Protein AF-A0A6V7QGX1-F1 (afdb_monomer)

Nearest PDB structures (foldseek):
  4ol8-assembly2_F  TM=6.246E-01  e=5.420E-01  Saccharomyces cerevisiae
  8wut-assembly1_E  TM=6.532E-01  e=6.151E-01  Moloney murine leukemia virus

InterPro domains:
  IPR021109 Aspartic peptidase domain superfamily [G3DSA:2.40.70.10] (1-45)
  IPR032567 RTL1-related [PTHR15503] (8-155)
  IPR043502 DNA/RNA polymerase superfamily [SSF56672] (93-158)

pLDDT: mean 70.96, std 17.23, range [31.16, 94.31]

Mean predicted aligned error: 18.94 Å

Solvent-accessible surface area (backbone atoms only — not comparable to full-atom values): 12172 Å² total; per-residue (Å²): 138,61,82,52,81,64,53,99,87,48,76,58,77,65,52,68,69,61,38,57,73,36,46,53,46,77,41,76,91,78,39,32,41,35,35,53,39,93,94,56,81,74,48,74,50,66,70,72,91,62,86,70,74,68,75,86,63,54,72,69,55,48,52,50,43,45,74,72,71,47,89,81,78,93,78,87,83,78,81,75,83,61,72,77,65,56,72,75,65,39,65,71,44,61,74,37,51,86,82,64,50,98,62,80,77,51,64,72,80,78,60,97,64,83,88,78,83,87,71,63,90,90,69,72,77,65,76,54,81,58,79,92,67,55,75,69,56,48,51,51,53,50,53,54,52,49,53,37,42,78,42,50,44,33,45,84,47,74,66,94,86,46,70,28,58,41,72,63,66,64,100,79,71,87,84,88,82,69,55,56,58,52,132

Secondary structure (DSSP, 8-state):
--EEEEETTEEEE--HHHHHHTTEEEETTTTEEEE--TTS--EEEE---S--------HHHHHHHHHTT----------S------GGGSHHHHH-TTTS-SS-----S--SS----PPPTTPPPP--PPPP--HHHHHHHHHHHHHHHHTTSEEEEEETTEEEEEE---TT-----------

Organism: NCBI:txid296719

Radius of gyration: 28.93 Å; Cα contacts (8 Å, |Δi|>4): 144; chains: 1; bounding box: 55×40×81 Å

Structure (mmCIF, N/CA/C/O backbone):
data_AF-A0A6V7QGX1-F1
#
_entry.id   AF-A0A6V7QGX1-F1
#
loop_
_atom_site.group_PDB
_atom_site.id
_atom_site.type_symbol
_atom_site.label_atom_id
_atom_site.label_alt_id
_atom_site.label_comp_id
_atom_site.label_asym_id
_atom_site.label_entity_id
_atom_site.label_seq_id
_atom_site.pdbx_PDB_ins_code
_atom_site.Cartn_x
_atom_site.Cartn_y
_atom_site.Cartn_z
_atom_site.occupancy
_atom_site.B_iso_or_equiv
_atom_site.auth_seq_id
_atom_site.auth_comp_id
_atom_site.auth_asym_id
_atom_site.auth_atom_id
_atom_site.pdbx_PDB_model_num
ATOM 1 N N . MET A 1 1 ? -12.278 2.807 -1.832 1.00 31.16 1 MET A N 1
ATOM 2 C CA . MET A 1 1 ? -11.235 3.003 -0.803 1.00 31.16 1 MET A CA 1
ATOM 3 C C . MET A 1 1 ? -11.689 4.094 0.157 1.00 31.16 1 MET A C 1
ATOM 5 O O . MET A 1 1 ? -11.544 5.273 -0.144 1.00 31.16 1 MET A O 1
ATOM 9 N N . LEU A 1 2 ? -12.338 3.718 1.259 1.00 34.59 2 LEU A N 1
ATOM 10 C CA . LEU A 1 2 ? -12.768 4.663 2.292 1.00 34.59 2 LEU A CA 1
ATOM 11 C C . LEU A 1 2 ? -11.760 4.596 3.443 1.00 34.59 2 LEU A C 1
ATOM 13 O O . LEU A 1 2 ? -11.644 3.580 4.116 1.00 34.59 2 LEU A O 1
ATOM 17 N N . MET A 1 3 ? -10.999 5.674 3.627 1.00 32.72 3 MET A N 1
ATOM 18 C CA . MET A 1 3 ? -10.047 5.826 4.728 1.00 32.72 3 MET A CA 1
ATOM 19 C C . MET A 1 3 ? -10.811 6.217 6.000 1.00 32.72 3 MET A C 1
ATOM 21 O O . MET A 1 3 ? -11.319 7.342 6.086 1.00 32.72 3 MET A O 1
ATOM 25 N N . LEU A 1 4 ? -10.895 5.329 6.996 1.00 39.47 4 LEU A N 1
ATOM 26 C CA . LEU A 1 4 ? -11.384 5.702 8.325 1.00 39.47 4 LEU A CA 1
ATOM 27 C C . LEU A 1 4 ? -10.219 6.250 9.155 1.00 39.47 4 LEU A C 1
ATOM 29 O O . LEU A 1 4 ? -9.234 5.570 9.410 1.00 39.47 4 LEU A O 1
ATOM 33 N N . LYS A 1 5 ? -10.318 7.520 9.550 1.00 37.84 5 LYS A N 1
ATOM 34 C CA . LYS A 1 5 ? -9.218 8.259 10.177 1.00 37.84 5 LYS A CA 1
ATOM 35 C C . LYS A 1 5 ? -9.016 7.864 11.651 1.00 37.84 5 LYS A C 1
ATOM 37 O O . LYS A 1 5 ? -9.944 8.026 12.443 1.00 37.84 5 LYS A O 1
ATOM 42 N N . ARG A 1 6 ? -7.771 7.482 11.973 1.00 34.44 6 ARG A N 1
ATOM 43 C CA . ARG A 1 6 ? -7.067 7.412 13.274 1.00 34.44 6 ARG A CA 1
ATOM 44 C C . ARG A 1 6 ? -7.816 6.820 14.475 1.00 34.44 6 ARG A C 1
ATOM 46 O O . ARG A 1 6 ? -8.379 7.547 15.295 1.00 34.44 6 ARG A O 1
ATOM 53 N N . LEU A 1 7 ? -7.643 5.511 14.662 1.00 47.22 7 LEU A N 1
ATOM 54 C CA . LEU A 1 7 ? -7.296 4.983 15.986 1.00 47.22 7 LEU A CA 1
ATOM 55 C C . LEU A 1 7 ? -5.840 5.390 16.245 1.00 47.22 7 LEU A C 1
ATOM 57 O O . LEU A 1 7 ? -5.083 5.519 15.289 1.00 47.22 7 LEU A O 1
ATOM 61 N N . LYS A 1 8 ? -5.477 5.707 17.491 1.00 44.53 8 LYS A N 1
ATOM 62 C CA . LYS A 1 8 ? -4.305 6.544 17.810 1.00 44.53 8 LYS A CA 1
ATOM 63 C C . LYS A 1 8 ? -2.989 6.140 17.114 1.00 44.53 8 LYS A C 1
ATOM 65 O O . LYS A 1 8 ? -2.239 7.056 16.803 1.00 44.53 8 LYS A O 1
ATOM 70 N N . ASP A 1 9 ? -2.809 4.867 16.744 1.00 43.62 9 ASP A N 1
ATOM 71 C CA . ASP A 1 9 ? -1.580 4.350 16.117 1.00 43.62 9 ASP A CA 1
ATOM 72 C C . ASP A 1 9 ? -1.809 3.442 14.889 1.00 43.62 9 ASP A C 1
ATOM 74 O O . ASP A 1 9 ? -0.859 2.866 14.366 1.00 43.62 9 ASP A O 1
ATOM 78 N N . PHE A 1 10 ? -3.049 3.306 14.395 1.00 44.03 10 PHE A N 1
ATOM 79 C CA . PHE A 1 10 ? -3.354 2.467 13.226 1.00 44.03 10 PHE A CA 1
ATOM 80 C C . PHE A 1 10 ? -4.411 3.105 12.321 1.00 44.03 10 PHE A C 1
ATOM 82 O O . PHE A 1 10 ? -5.477 3.539 12.777 1.00 44.03 10 PHE A O 1
ATOM 89 N N . ASP A 1 11 ? -4.140 3.091 11.018 1.00 50.84 11 ASP A N 1
ATOM 90 C CA . ASP A 1 11 ? -5.137 3.338 9.983 1.00 50.84 11 ASP A CA 1
ATOM 91 C C . ASP A 1 11 ? -5.767 1.993 9.592 1.00 50.84 11 ASP A C 1
ATOM 93 O O . ASP A 1 11 ? -5.121 1.130 9.000 1.00 50.84 11 ASP A O 1
ATOM 97 N N . VAL A 1 12 ? -7.036 1.789 9.957 1.00 59.56 12 VAL A N 1
ATOM 98 C CA . VAL A 1 12 ? -7.782 0.581 9.582 1.00 59.56 12 VAL A CA 1
ATOM 99 C C . VAL A 1 12 ? -8.472 0.835 8.248 1.00 59.56 12 VAL A C 1
ATOM 101 O O . VAL A 1 12 ? -9.370 1.676 8.146 1.00 59.56 12 VAL A O 1
ATOM 104 N N . ILE A 1 13 ? -8.057 0.094 7.222 1.00 70.31 13 ILE A N 1
ATOM 105 C CA . ILE A 1 13 ? -8.704 0.091 5.911 1.00 70.31 13 ILE A CA 1
ATOM 106 C C . ILE A 1 13 ? -9.693 -1.070 5.895 1.00 70.31 13 ILE A C 1
ATOM 108 O O . ILE A 1 13 ? -9.303 -2.234 5.871 1.00 70.31 13 ILE A O 1
ATOM 112 N N . LEU A 1 14 ? -10.981 -0.739 5.935 1.00 78.38 14 LEU A N 1
ATOM 113 C CA . LEU A 1 14 ? -12.053 -1.714 5.780 1.00 78.38 14 LEU A CA 1
ATOM 114 C C . LEU A 1 14 ? -12.452 -1.772 4.311 1.00 78.38 14 LEU A C 1
ATOM 116 O O . LEU A 1 14 ? -12.742 -0.740 3.698 1.00 78.38 14 LEU A O 1
ATOM 120 N N . ASP A 1 15 ? -12.460 -2.980 3.760 1.00 78.06 15 ASP A N 1
ATOM 121 C CA . ASP A 1 15 ? -12.910 -3.194 2.394 1.00 78.06 15 ASP A CA 1
ATOM 122 C C . ASP A 1 15 ? -14.440 -3.102 2.283 1.00 78.06 15 ASP A C 1
ATOM 124 O O . ASP A 1 15 ? -15.178 -3.273 3.261 1.00 78.06 15 ASP A O 1
ATOM 128 N N . MET A 1 16 ? -14.923 -2.827 1.075 1.00 83.00 16 MET A N 1
ATOM 129 C CA . MET A 1 16 ? -16.346 -2.683 0.780 1.00 83.00 16 MET A CA 1
ATOM 130 C C . MET A 1 16 ? -17.121 -3.972 1.053 1.00 83.00 16 MET A C 1
ATOM 132 O O . MET A 1 16 ? -18.214 -3.903 1.613 1.00 83.00 16 MET A O 1
ATOM 136 N N . ASP A 1 17 ? -16.541 -5.129 0.735 1.00 85.38 17 ASP A N 1
ATOM 137 C CA . ASP A 1 17 ? -17.161 -6.433 0.991 1.00 85.38 17 ASP A CA 1
ATOM 138 C C . ASP A 1 17 ? -17.347 -6.676 2.492 1.00 85.38 17 ASP A C 1
ATOM 140 O O . ASP A 1 17 ? -18.387 -7.164 2.940 1.00 85.38 17 ASP A O 1
ATOM 144 N N . TRP A 1 18 ? -16.366 -6.253 3.295 1.00 86.25 18 TRP A N 1
ATOM 145 C CA . TRP A 1 18 ? -16.445 -6.332 4.749 1.00 86.25 18 TRP A CA 1
ATOM 146 C C . TRP A 1 18 ? -17.546 -5.412 5.292 1.00 86.25 18 TRP A C 1
ATOM 148 O O . TRP A 1 18 ? -18.394 -5.851 6.066 1.00 86.25 18 TRP A O 1
ATOM 158 N N . LEU A 1 19 ? -17.596 -4.155 4.843 1.00 86.69 19 LEU A N 1
ATOM 159 C CA . LEU A 1 19 ? -18.642 -3.203 5.241 1.00 86.69 19 LEU A CA 1
ATOM 160 C C . LEU A 1 19 ? -20.045 -3.669 4.828 1.00 86.69 19 LEU A C 1
ATOM 162 O O . LEU A 1 19 ? -20.998 -3.511 5.592 1.00 86.69 19 LEU A O 1
ATOM 166 N N . SER A 1 20 ? -20.169 -4.261 3.639 1.00 85.38 20 SER A N 1
ATOM 167 C CA . SER A 1 20 ? -21.428 -4.797 3.125 1.00 85.38 20 SER A CA 1
ATOM 168 C C . SER A 1 20 ? -21.924 -5.972 3.965 1.00 85.38 20 SER A C 1
ATOM 170 O O . SER A 1 20 ? -23.092 -5.986 4.354 1.00 85.38 20 SER A O 1
ATOM 172 N N . LYS A 1 21 ? -21.029 -6.900 4.331 1.00 87.12 21 LYS A N 1
ATOM 173 C CA . LYS A 1 21 ? -21.349 -8.052 5.186 1.00 87.12 21 LYS A CA 1
ATOM 174 C C . LYS A 1 21 ? -21.970 -7.643 6.526 1.00 87.12 21 LYS A C 1
ATOM 176 O O . LYS A 1 21 ? -22.900 -8.298 6.987 1.00 87.12 21 LYS A 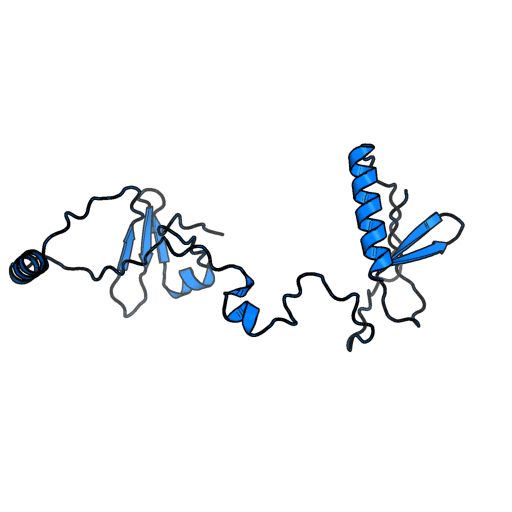O 1
ATOM 181 N N . TYR A 1 22 ? -21.478 -6.559 7.125 1.00 85.62 22 TYR A N 1
ATOM 182 C CA . TYR A 1 22 ? -21.948 -6.051 8.420 1.00 85.62 22 TYR A CA 1
ATOM 183 C C . TYR A 1 22 ? -22.974 -4.912 8.308 1.00 85.62 22 TYR A C 1
ATOM 185 O O . TYR A 1 22 ? -23.247 -4.229 9.300 1.00 85.62 22 TYR A O 1
ATOM 193 N N . TYR A 1 23 ? -23.557 -4.699 7.121 1.00 88.31 23 TYR A N 1
ATOM 194 C CA . TYR A 1 23 ? -24.594 -3.688 6.875 1.00 88.31 23 TYR A CA 1
ATOM 195 C C . TYR A 1 23 ? -24.190 -2.299 7.395 1.00 88.31 23 TYR A C 1
ATOM 197 O O . TYR A 1 23 ? -24.963 -1.607 8.062 1.00 88.31 23 TYR A O 1
ATOM 205 N N . ALA A 1 24 ? -22.939 -1.916 7.134 1.00 89.44 24 ALA A N 1
ATOM 206 C CA . ALA A 1 24 ? -22.379 -0.676 7.638 1.00 89.44 24 ALA A CA 1
ATOM 207 C C . ALA A 1 24 ? -22.974 0.542 6.910 1.00 89.44 24 ALA A C 1
ATOM 209 O O . ALA A 1 24 ? -22.947 0.624 5.681 1.00 89.44 24 ALA A O 1
ATOM 210 N N . SER A 1 25 ? -23.447 1.533 7.665 1.00 89.12 25 SER A N 1
ATOM 211 C CA . SER A 1 25 ? -23.834 2.851 7.158 1.00 89.12 25 SER A CA 1
ATOM 212 C C . SER A 1 25 ? -22.868 3.917 7.664 1.00 89.12 25 SER A C 1
ATOM 214 O O . SER A 1 25 ? -22.622 4.017 8.868 1.00 89.12 25 SER A O 1
ATOM 216 N N . ILE A 1 26 ? -22.333 4.725 6.749 1.00 89.19 26 ILE A N 1
ATOM 217 C CA . ILE A 1 26 ? -21.341 5.758 7.058 1.00 89.19 26 ILE A CA 1
ATOM 218 C C . ILE A 1 26 ? -22.006 7.133 6.985 1.00 89.19 26 ILE A C 1
ATOM 220 O O . ILE A 1 26 ? -22.366 7.604 5.907 1.00 89.19 26 ILE A O 1
ATOM 224 N N . ASP A 1 27 ? -22.108 7.804 8.129 1.00 86.75 27 ASP A N 1
ATOM 225 C CA . ASP A 1 27 ? -22.499 9.206 8.216 1.00 86.75 27 ASP A CA 1
ATOM 226 C C . ASP A 1 27 ? -21.248 10.092 8.225 1.00 86.75 27 ASP A C 1
ATOM 228 O O . ASP A 1 27 ? -20.556 10.267 9.237 1.00 86.75 27 ASP A O 1
ATOM 232 N N . TYR A 1 28 ? -20.952 10.677 7.067 1.00 80.31 28 TYR A N 1
ATOM 233 C CA . TYR A 1 28 ? -19.789 11.544 6.902 1.00 80.31 28 TYR A CA 1
ATOM 234 C C . TYR A 1 28 ? -19.911 12.865 7.675 1.00 80.31 28 TYR A C 1
ATOM 236 O O . TYR A 1 28 ? -18.905 13.393 8.167 1.00 80.31 28 TYR A O 1
ATOM 244 N N . ARG A 1 29 ? -21.130 13.409 7.805 1.00 81.69 29 ARG A N 1
ATOM 245 C CA . ARG A 1 29 ? -21.367 14.715 8.435 1.00 81.69 29 ARG A CA 1
ATOM 246 C C . ARG A 1 29 ? -21.041 14.655 9.921 1.00 81.69 29 ARG A C 1
ATOM 248 O O . ARG A 1 29 ? -20.342 15.540 10.422 1.00 81.69 29 ARG A O 1
ATOM 255 N N . TYR A 1 30 ? -21.508 13.607 10.592 1.00 80.62 30 TYR A N 1
ATOM 256 C CA . TYR A 1 30 ? -21.293 13.398 12.023 1.00 80.62 30 TYR A CA 1
ATOM 257 C C . TYR A 1 30 ? -20.081 12.513 12.336 1.00 80.62 30 TYR A C 1
ATOM 259 O O . TYR A 1 30 ? -19.701 12.402 13.501 1.00 80.62 30 TYR A O 1
ATOM 267 N N . LYS A 1 31 ? -19.426 11.955 11.308 1.00 81.44 31 LYS A N 1
ATOM 268 C CA . LYS A 1 31 ? -18.252 11.068 11.418 1.00 81.44 31 LYS A CA 1
ATOM 269 C C . LYS A 1 31 ? -18.560 9.828 12.238 1.00 81.44 31 LYS A C 1
ATOM 271 O O . LYS A 1 31 ? -17.832 9.474 13.169 1.00 81.44 31 LYS A O 1
ATOM 276 N N . VAL A 1 32 ? -19.679 9.215 11.892 1.00 83.56 32 VAL A N 1
ATOM 277 C CA . VAL A 1 32 ? -20.225 8.051 12.567 1.00 83.56 32 VAL A CA 1
ATOM 278 C C . VAL A 1 32 ? -20.291 6.897 11.576 1.00 83.56 32 VAL A C 1
ATOM 280 O O . VAL A 1 32 ? -20.686 7.084 10.429 1.00 83.56 32 VAL A O 1
ATOM 283 N N . VAL A 1 33 ? -19.890 5.711 12.017 1.00 87.25 33 VAL A N 1
ATOM 284 C CA . VAL A 1 33 ? -20.111 4.456 11.301 1.00 87.25 33 VAL A CA 1
ATOM 285 C C . VAL A 1 33 ? -21.011 3.595 12.163 1.00 87.25 33 VAL A C 1
ATOM 287 O O . VAL A 1 33 ? -20.725 3.381 13.339 1.00 87.25 33 VAL A O 1
ATOM 290 N N . THR A 1 34 ? -22.091 3.110 11.580 1.00 89.62 34 THR A N 1
ATOM 291 C CA . THR A 1 34 ? -23.106 2.319 12.269 1.00 89.62 34 THR A CA 1
ATOM 292 C C . THR A 1 34 ? -23.211 0.966 11.594 1.00 89.62 34 THR A C 1
ATOM 294 O O . THR A 1 34 ? -23.272 0.911 10.370 1.00 89.62 34 THR A O 1
ATOM 297 N N . PHE A 1 35 ? -23.230 -0.109 12.374 1.00 89.69 35 PHE A N 1
ATOM 298 C CA . PHE A 1 35 ? -23.284 -1.484 11.881 1.00 89.69 35 PHE A CA 1
ATOM 299 C C . PHE A 1 35 ? -24.598 -2.128 12.310 1.00 89.69 35 PHE A C 1
ATOM 301 O O . PHE A 1 35 ? -24.974 -2.052 13.481 1.00 89.69 35 PHE A O 1
ATOM 308 N N . ARG A 1 36 ? -25.310 -2.727 11.352 1.00 88.25 36 ARG A N 1
ATOM 309 C CA . ARG A 1 36 ? -26.695 -3.201 11.523 1.00 88.25 36 ARG A CA 1
ATOM 310 C C . ARG A 1 36 ? -26.854 -4.643 11.067 1.00 88.25 36 ARG A C 1
ATOM 312 O O . ARG A 1 36 ? -27.676 -4.947 10.205 1.00 88.25 36 ARG A O 1
ATOM 319 N N . GLU A 1 37 ? -26.035 -5.533 11.609 1.00 85.81 37 GLU A N 1
ATOM 320 C CA . GLU A 1 37 ? -26.126 -6.947 11.266 1.00 85.81 37 GLU A CA 1
ATOM 321 C C . GLU A 1 37 ? -27.465 -7.543 11.754 1.00 85.81 37 GLU A C 1
ATOM 323 O O . GLU A 1 37 ? -27.793 -7.441 12.941 1.00 85.81 37 GLU A O 1
ATOM 328 N N . PRO A 1 38 ? -28.254 -8.194 10.876 1.00 73.50 38 PRO A N 1
ATOM 329 C CA . PRO A 1 38 ? -29.459 -8.896 11.288 1.00 73.50 38 PRO A CA 1
ATOM 330 C C . PRO A 1 38 ? -29.077 -9.977 12.303 1.00 73.50 38 PRO A C 1
ATOM 332 O O . PRO A 1 38 ? -28.354 -10.905 11.944 1.00 73.50 38 PRO A O 1
ATOM 335 N N . ARG A 1 39 ? -29.605 -9.877 13.534 1.00 78.00 39 ARG A N 1
ATOM 336 C CA . ARG A 1 39 ? -29.365 -10.740 14.723 1.00 78.00 39 ARG A CA 1
ATOM 337 C C . ARG A 1 39 ? -28.349 -10.226 15.749 1.00 78.00 39 ARG A C 1
ATOM 339 O O . ARG A 1 39 ? -28.228 -10.866 16.791 1.00 78.00 39 ARG A O 1
ATOM 346 N N . GLN A 1 40 ? -27.667 -9.107 15.515 1.00 78.19 40 GLN A N 1
ATOM 347 C CA . GLN A 1 40 ? -26.860 -8.449 16.550 1.00 78.19 40 GLN A CA 1
ATOM 348 C C . GLN A 1 40 ? -27.450 -7.096 16.942 1.00 78.19 40 GLN A C 1
ATOM 350 O O . GLN A 1 40 ? -28.268 -6.519 16.227 1.00 78.19 40 GLN A O 1
ATOM 355 N N . GLU A 1 41 ? -27.054 -6.616 18.118 1.00 80.56 41 GLU A N 1
ATOM 356 C CA . GLU A 1 41 ? -27.387 -5.271 18.567 1.00 80.56 41 GLU A CA 1
ATOM 357 C C . GLU A 1 41 ? -26.648 -4.243 17.697 1.00 80.56 41 GLU A C 1
ATOM 359 O O . GLU A 1 41 ? -25.474 -4.419 17.361 1.00 80.56 41 GLU A O 1
ATOM 364 N N . GLU A 1 42 ? -27.347 -3.180 17.297 1.00 84.25 42 GLU A N 1
ATOM 365 C CA . GLU A 1 42 ? -26.762 -2.106 16.496 1.00 84.25 42 GLU A CA 1
ATOM 366 C C . GLU A 1 42 ? -25.655 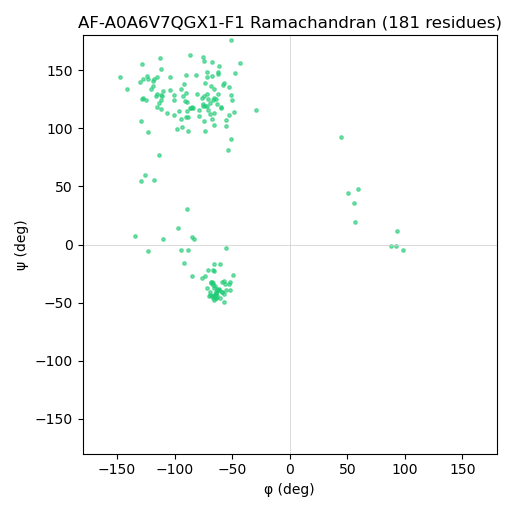-1.424 17.300 1.00 84.25 42 GLU A C 1
ATOM 368 O O . GLU A 1 42 ? -25.899 -0.864 18.370 1.00 84.25 42 GLU A O 1
ATOM 373 N N . PHE A 1 43 ? -24.433 -1.430 16.769 1.00 80.50 43 PHE A N 1
ATOM 374 C CA . PHE A 1 43 ? -23.319 -0.726 17.390 1.00 80.50 43 PHE A CA 1
ATOM 375 C C . PHE A 1 43 ? -22.821 0.403 16.497 1.00 80.50 43 PHE A C 1
ATOM 377 O O . PHE A 1 43 ? -22.827 0.339 15.265 1.00 80.50 43 PHE A O 1
ATOM 384 N N . THR A 1 44 ? -22.410 1.486 17.152 1.00 82.00 44 THR A N 1
ATOM 385 C CA . THR A 1 44 ? -22.079 2.747 16.497 1.00 82.00 44 THR A CA 1
ATOM 386 C C . THR A 1 44 ? -20.702 3.219 16.933 1.00 82.00 44 THR A C 1
ATOM 388 O O . THR A 1 44 ? -20.437 3.411 18.119 1.00 82.00 44 THR A O 1
ATOM 391 N N . TYR A 1 45 ? -19.830 3.458 15.961 1.00 76.88 45 TYR A N 1
ATOM 392 C CA . TYR A 1 45 ? -18.523 4.060 16.158 1.00 76.88 45 TYR A CA 1
ATOM 393 C C . TYR A 1 45 ? -18.567 5.538 15.776 1.00 76.88 45 TYR A C 1
ATOM 395 O O . TYR A 1 45 ? -18.915 5.888 14.650 1.00 76.88 45 TYR A O 1
ATOM 403 N N . ARG A 1 46 ? -18.177 6.426 16.692 1.00 78.62 46 ARG A N 1
ATOM 404 C CA . ARG A 1 46 ? -18.045 7.864 16.425 1.00 78.62 46 ARG A CA 1
ATOM 405 C C . ARG A 1 46 ? -16.576 8.253 16.466 1.00 78.62 46 ARG A C 1
ATOM 407 O O . ARG A 1 46 ? -15.915 8.073 17.486 1.00 78.62 46 ARG A O 1
ATOM 414 N N . ALA A 1 47 ? -16.079 8.853 15.388 1.00 68.44 47 ALA A N 1
ATOM 415 C CA . ALA A 1 47 ? -14.718 9.369 15.360 1.00 68.44 47 ALA A CA 1
ATOM 416 C C . ALA A 1 47 ? -14.572 10.539 16.353 1.00 68.44 47 ALA A C 1
ATOM 418 O O . ALA A 1 47 ? -15.148 11.614 16.156 1.00 68.44 47 ALA A O 1
ATOM 419 N N . CYS A 1 48 ? -13.784 10.345 17.413 1.00 63.84 48 CYS A N 1
ATOM 420 C CA . CYS A 1 48 ? -13.454 11.396 18.374 1.00 63.84 48 CYS A CA 1
ATOM 421 C C . CYS A 1 48 ? -12.174 12.128 17.944 1.00 63.84 48 CYS A C 1
ATOM 423 O O . CYS A 1 48 ? -11.133 11.511 17.737 1.00 63.84 48 CYS A O 1
ATOM 425 N N . LYS A 1 49 ? -12.240 13.455 17.785 1.00 56.75 49 LYS A N 1
ATOM 426 C CA . LYS A 1 49 ? -11.121 14.278 17.282 1.00 56.75 49 LYS A CA 1
ATOM 427 C C . LYS A 1 49 ? -10.155 14.777 18.353 1.00 56.75 49 LYS A C 1
ATOM 429 O O . LYS A 1 49 ? -9.172 15.433 18.025 1.00 56.75 49 LYS A O 1
ATOM 434 N N . SER A 1 50 ? -10.439 14.524 19.614 1.00 53.69 50 SER A N 1
ATOM 435 C CA . SER A 1 50 ? -9.751 15.175 20.717 1.00 53.69 50 SER A CA 1
ATOM 436 C C . SER A 1 50 ? -9.666 14.205 21.870 1.00 53.69 50 SER A C 1
ATOM 438 O O . SER A 1 50 ? -10.606 13.451 22.107 1.00 53.69 50 SER A O 1
ATOM 440 N N . SER A 1 51 ? -8.549 14.264 22.590 1.00 50.53 51 SER A N 1
ATOM 441 C CA . SER A 1 51 ? -8.422 13.775 23.953 1.00 50.53 51 SER A CA 1
ATOM 442 C C . SER A 1 51 ? -9.527 14.408 24.797 1.00 50.53 51 SER A C 1
ATOM 444 O O . SER A 1 51 ? -9.328 15.410 25.483 1.00 50.53 51 SER A O 1
ATOM 446 N N . CYS A 1 52 ? -10.732 13.851 24.742 1.00 45.09 52 CYS A N 1
ATOM 447 C CA . CYS A 1 52 ? -11.593 13.869 25.895 1.00 45.09 52 CYS A CA 1
ATOM 448 C C . CYS A 1 52 ? -10.721 13.234 26.969 1.00 45.09 52 CYS A C 1
ATOM 450 O O . CYS A 1 52 ? -10.447 12.036 26.921 1.00 45.09 52 CYS A O 1
ATOM 452 N N . PHE A 1 53 ? -10.164 14.072 27.842 1.00 46.19 53 PHE A N 1
ATOM 453 C CA . PHE A 1 53 ? -9.730 13.645 29.151 1.00 46.19 53 PHE A CA 1
ATOM 454 C C . PHE A 1 53 ? -10.944 12.916 29.722 1.00 46.19 53 PHE A C 1
ATOM 456 O O . PHE A 1 53 ? -11.854 13.533 30.272 1.00 46.19 53 PHE A O 1
ATOM 463 N N . ALA A 1 54 ? -11.015 11.605 29.489 1.00 57.44 54 ALA A N 1
ATOM 464 C CA . ALA A 1 54 ? -11.782 10.725 30.329 1.00 57.44 54 ALA A CA 1
ATOM 465 C C . ALA A 1 54 ? -11.194 11.022 31.697 1.00 57.44 54 ALA A C 1
ATOM 467 O O . ALA A 1 54 ? -10.009 10.778 31.916 1.00 57.44 54 ALA A O 1
ATOM 468 N N . ALA A 1 55 ? -11.954 11.720 32.539 1.00 56.91 55 ALA A N 1
ATOM 469 C CA . ALA A 1 55 ? -11.502 12.009 33.881 1.00 56.91 55 ALA A CA 1
ATOM 470 C C . ALA A 1 55 ? -11.115 10.658 34.481 1.00 56.91 55 ALA A C 1
ATOM 472 O O . ALA A 1 55 ? -11.972 9.785 34.631 1.00 56.91 55 ALA A O 1
ATOM 473 N N . THR A 1 56 ? -9.820 10.447 34.715 1.00 59.94 56 THR A N 1
ATOM 474 C CA . THR A 1 56 ? -9.332 9.180 35.241 1.00 59.94 56 THR A CA 1
ATOM 475 C C . THR A 1 56 ? -9.898 9.055 36.643 1.00 59.94 56 THR A C 1
ATOM 477 O O . THR A 1 56 ? -9.481 9.741 37.575 1.00 59.94 56 THR A O 1
ATOM 480 N N . VAL A 1 57 ? -10.929 8.233 36.784 1.00 72.44 57 VAL A N 1
ATOM 481 C CA . VAL A 1 57 ? -11.536 7.937 38.074 1.00 72.44 57 VAL A CA 1
ATOM 482 C C . VAL A 1 57 ? -10.829 6.734 38.679 1.00 72.44 57 VAL A C 1
ATOM 484 O O . VAL A 1 57 ? -10.408 5.820 37.974 1.00 72.44 57 VAL A O 1
ATOM 487 N N . SER A 1 58 ? -10.705 6.710 40.005 1.00 75.94 58 SER A N 1
ATOM 488 C CA . SER A 1 58 ? -10.229 5.511 40.690 1.00 75.94 58 SER A CA 1
ATOM 489 C C . SER A 1 58 ? -11.182 4.339 40.440 1.00 75.94 58 SER A C 1
ATOM 491 O O . SER A 1 58 ? -12.390 4.537 40.272 1.00 75.94 58 SER A O 1
ATOM 493 N N . ALA A 1 59 ? -10.668 3.108 40.503 1.00 79.12 59 ALA A N 1
ATOM 494 C CA . ALA A 1 59 ? -11.477 1.895 40.362 1.00 79.12 59 ALA A CA 1
ATOM 495 C C . ALA A 1 59 ? -12.680 1.872 41.328 1.00 79.12 59 ALA A C 1
ATOM 497 O O . ALA A 1 59 ? -13.769 1.429 40.972 1.00 79.12 59 ALA A O 1
ATOM 498 N N . MET A 1 60 ? -12.520 2.430 42.534 1.00 86.50 60 MET A N 1
ATOM 499 C CA . MET A 1 60 ? -13.604 2.561 43.513 1.00 86.50 60 MET A CA 1
ATOM 500 C C . MET A 1 60 ? -14.716 3.506 43.044 1.00 86.50 60 MET A C 1
ATOM 502 O O . MET A 1 60 ? -15.897 3.194 43.206 1.00 86.50 60 MET A O 1
ATOM 506 N N . ARG A 1 61 ? -14.356 4.658 42.461 1.00 82.19 61 ARG A N 1
ATOM 507 C CA . ARG A 1 61 ? -15.328 5.614 41.908 1.00 82.19 61 ARG A CA 1
ATOM 508 C C . ARG A 1 61 ? -16.005 5.051 40.663 1.00 82.19 61 ARG A C 1
ATOM 510 O O . ARG A 1 61 ? -17.220 5.170 40.563 1.00 82.19 61 ARG A O 1
ATOM 517 N N . ALA A 1 62 ? -15.256 4.381 39.787 1.00 81.25 62 ALA A N 1
ATOM 518 C CA . ALA A 1 62 ? -15.818 3.673 38.638 1.00 81.25 62 ALA A CA 1
ATOM 519 C C . ALA A 1 62 ? -16.859 2.635 39.084 1.00 81.25 62 ALA A C 1
ATOM 521 O O . ALA A 1 62 ? -17.999 2.676 38.630 1.00 81.25 62 ALA A O 1
ATOM 522 N N . ARG A 1 63 ? -16.521 1.782 40.062 1.00 83.31 63 ARG A N 1
ATOM 523 C CA . ARG A 1 63 ? -17.449 0.782 40.613 1.00 83.31 63 ARG A CA 1
ATOM 524 C C . ARG A 1 63 ? -18.705 1.418 41.210 1.00 83.31 63 ARG A C 1
ATOM 526 O O . ARG A 1 63 ? -19.801 0.910 41.008 1.00 83.31 63 ARG A O 1
ATOM 533 N N . LYS A 1 64 ? -18.566 2.541 41.925 1.00 89.56 64 LYS A N 1
ATOM 534 C CA . LYS A 1 64 ? -19.713 3.272 42.486 1.00 89.56 64 LYS A CA 1
ATOM 535 C C . LYS A 1 64 ? -20.631 3.827 41.392 1.00 89.56 64 LYS A C 1
ATOM 537 O O . LYS A 1 64 ? -21.841 3.729 41.545 1.00 89.56 64 LYS A O 1
ATOM 542 N N . LEU A 1 65 ? -20.064 4.369 40.313 1.00 83.31 65 LEU A N 1
ATOM 543 C CA . LEU A 1 65 ? -20.821 4.917 39.183 1.00 83.31 65 LEU A CA 1
ATOM 544 C C . LEU A 1 65 ? -21.601 3.826 38.439 1.00 83.31 65 LEU A C 1
ATOM 546 O O . LEU A 1 65 ? -22.789 3.996 38.167 1.00 83.31 65 LEU A O 1
ATOM 550 N N . VAL A 1 66 ? -20.966 2.679 38.191 1.00 86.56 66 VAL A N 1
ATOM 551 C CA . VAL A 1 66 ? -21.636 1.508 37.603 1.00 86.56 66 VAL A CA 1
ATOM 552 C C . VAL A 1 66 ? -22.776 1.031 38.502 1.00 86.56 66 VAL A C 1
ATOM 554 O O . VAL A 1 66 ? -23.898 0.853 38.039 1.00 86.56 66 VAL A O 1
ATOM 557 N N . ASN A 1 67 ? -22.531 0.929 39.811 1.00 88.81 67 ASN A N 1
ATOM 558 C CA . ASN A 1 67 ? -23.558 0.518 40.771 1.00 88.81 67 ASN A CA 1
ATOM 559 C C . ASN A 1 67 ? -24.701 1.539 40.923 1.00 88.81 67 ASN A C 1
ATOM 561 O O . ASN A 1 67 ? -25.783 1.162 41.360 1.00 88.81 67 ASN A O 1
ATOM 565 N N . SER A 1 68 ? -24.488 2.814 40.576 1.00 89.88 68 SER A N 1
ATOM 566 C CA . SER A 1 68 ? -25.541 3.841 40.552 1.00 89.88 68 SER A CA 1
ATOM 567 C C . SER A 1 68 ? -26.345 3.881 39.247 1.00 89.88 68 SER A C 1
ATOM 569 O O . SER A 1 68 ? -27.166 4.778 39.075 1.00 89.88 68 SER A O 1
ATOM 571 N N . GLY A 1 69 ? -26.120 2.933 38.330 1.00 85.81 69 GLY A N 1
ATOM 572 C CA . GLY A 1 69 ? -26.861 2.818 37.072 1.00 85.81 69 GLY A CA 1
ATOM 573 C C . GLY A 1 69 ? -26.222 3.536 35.880 1.00 85.81 69 GLY A C 1
ATOM 574 O O . GLY A 1 69 ? -26.868 3.683 34.846 1.00 85.81 69 GLY A O 1
ATOM 575 N N . CYS A 1 70 ? -24.967 3.990 35.985 1.00 78.88 70 CYS A N 1
ATOM 576 C CA . CYS A 1 70 ? -24.253 4.525 34.826 1.00 78.88 70 CYS A CA 1
ATOM 577 C C . CYS A 1 70 ? -23.828 3.396 33.875 1.00 78.88 70 CYS A C 1
ATOM 579 O O . CYS A 1 70 ? -23.317 2.364 34.308 1.00 78.88 70 CYS A O 1
ATOM 581 N N . VAL A 1 71 ? -23.970 3.632 32.568 1.00 73.81 71 VAL A N 1
ATOM 582 C CA . VAL A 1 71 ? -23.511 2.712 31.518 1.00 73.81 71 VAL A CA 1
ATOM 583 C C . VAL A 1 71 ? -21.982 2.717 31.466 1.00 73.81 71 VAL A C 1
ATOM 585 O O . VAL A 1 71 ? -21.366 3.775 31.322 1.00 73.81 71 VAL A O 1
ATOM 588 N N . ALA A 1 72 ? -21.371 1.538 31.579 1.00 69.12 72 ALA A N 1
ATOM 589 C CA . ALA A 1 72 ? -19.937 1.348 31.395 1.00 69.12 72 ALA A CA 1
ATOM 590 C C . ALA A 1 72 ? -19.644 0.695 30.047 1.00 69.12 72 ALA A C 1
ATOM 592 O O . ALA A 1 72 ? -20.368 -0.190 29.602 1.00 69.12 72 ALA A O 1
ATOM 593 N N . TYR A 1 73 ? -18.534 1.105 29.442 1.00 63.41 73 TYR A N 1
ATOM 594 C CA . TYR A 1 73 ? -18.001 0.514 28.222 1.00 63.41 73 TYR A CA 1
ATOM 595 C C . TYR A 1 73 ? -16.615 -0.054 28.517 1.00 63.41 73 TYR A C 1
ATOM 597 O O . TYR A 1 73 ? -15.830 0.562 29.243 1.00 63.41 73 TYR A O 1
ATOM 605 N N . LEU A 1 74 ? -16.307 -1.220 27.950 1.00 55.00 74 LEU A N 1
ATOM 606 C CA . LEU A 1 74 ? -14.955 -1.765 27.979 1.00 55.00 74 LEU A CA 1
ATOM 607 C C . LEU A 1 74 ? -14.103 -0.981 26.972 1.00 55.00 74 LEU A C 1
ATOM 609 O O . LEU A 1 74 ? -14.396 -0.983 25.780 1.00 55.00 74 LEU A O 1
ATOM 613 N N . ALA A 1 75 ? -13.055 -0.315 27.449 1.00 54.16 75 ALA A N 1
ATOM 614 C CA . ALA A 1 75 ? -12.071 0.336 26.595 1.00 54.16 75 ALA A CA 1
ATOM 615 C C . ALA A 1 75 ? -10.726 -0.374 26.752 1.00 54.16 75 ALA A C 1
ATOM 617 O O . ALA A 1 75 ? -10.180 -0.454 27.851 1.00 54.16 75 ALA A O 1
ATOM 618 N N . THR A 1 76 ? -10.188 -0.887 25.651 1.00 42.88 76 THR A N 1
ATOM 619 C CA . THR A 1 76 ? -8.827 -1.423 25.591 1.00 42.88 76 THR A CA 1
ATOM 620 C C . THR A 1 76 ? -7.860 -0.286 25.291 1.00 42.88 76 THR A C 1
ATOM 622 O O . THR A 1 76 ? -7.939 0.336 24.231 1.00 42.88 76 THR A O 1
ATOM 625 N N . VAL A 1 77 ? -6.949 -0.009 26.222 1.00 51.06 77 VAL A N 1
ATOM 626 C CA . VAL A 1 77 ? -5.834 0.915 25.998 1.00 51.06 77 VAL A CA 1
ATOM 627 C C . VAL A 1 77 ? -4.686 0.102 25.415 1.00 51.06 77 VAL A C 1
ATOM 629 O O . VAL A 1 77 ? -4.117 -0.742 26.102 1.00 51.06 77 VAL A O 1
ATOM 632 N N . VAL A 1 78 ? -4.381 0.325 24.139 1.00 54.50 78 VAL A N 1
ATOM 633 C CA . VAL A 1 78 ? -3.151 -0.180 23.524 1.00 54.50 78 VAL A CA 1
ATOM 634 C C . VAL A 1 78 ? -2.087 0.888 23.745 1.00 54.50 78 VAL A C 1
ATOM 636 O O . VAL A 1 78 ? -2.301 2.056 23.427 1.00 54.50 78 VAL A O 1
ATOM 639 N N . GLU A 1 79 ? -0.986 0.506 24.381 1.00 49.34 79 GLU A N 1
ATOM 640 C CA . GLU A 1 79 ? 0.143 1.391 24.645 1.00 49.34 79 GLU A CA 1
ATOM 641 C C . GLU A 1 79 ? 0.843 1.719 23.317 1.00 49.34 79 GLU A C 1
ATOM 643 O O . GLU A 1 79 ? 1.387 0.836 22.656 1.00 49.34 79 GLU A O 1
ATOM 648 N N . ALA A 1 80 ? 0.751 2.988 22.918 1.00 54.25 80 ALA A N 1
ATOM 649 C CA . ALA A 1 80 ? 1.230 3.526 21.645 1.00 54.25 80 ALA A CA 1
ATOM 650 C C . ALA A 1 80 ? 2.762 3.593 21.534 1.00 54.25 80 ALA A C 1
ATOM 652 O O . ALA A 1 80 ? 3.305 3.609 20.436 1.00 54.25 80 ALA A O 1
ATOM 653 N N . ASP A 1 81 ? 3.467 3.613 22.669 1.00 54.62 81 ASP A N 1
ATOM 654 C CA . ASP A 1 81 ? 4.916 3.847 22.734 1.00 54.62 81 ASP A CA 1
ATOM 655 C C . ASP A 1 81 ? 5.744 2.561 22.622 1.00 54.62 81 ASP A C 1
ATOM 657 O O . ASP A 1 81 ? 6.860 2.460 23.138 1.00 54.62 81 ASP A O 1
ATOM 661 N N . ARG A 1 82 ? 5.242 1.560 21.896 1.00 55.47 82 ARG A N 1
ATOM 662 C CA . ARG A 1 82 ? 6.158 0.547 21.381 1.00 55.47 82 ARG A CA 1
ATOM 663 C C . ARG A 1 82 ? 6.901 1.199 20.232 1.00 55.47 82 ARG A C 1
ATOM 665 O O . ARG A 1 82 ? 6.319 1.417 19.172 1.00 55.47 82 ARG A O 1
ATOM 672 N N . VAL A 1 83 ? 8.177 1.519 20.476 1.00 60.44 83 VAL A N 1
ATOM 673 C CA . VAL A 1 83 ? 9.211 1.630 19.437 1.00 60.44 83 VAL A CA 1
ATOM 674 C C . VAL A 1 83 ? 8.802 0.667 18.336 1.00 60.44 83 VAL A C 1
ATOM 676 O O . VAL A 1 83 ? 8.645 -0.518 18.634 1.00 60.44 83 VAL A O 1
ATOM 679 N N . VAL A 1 84 ? 8.496 1.185 17.139 1.00 59.50 84 VAL A N 1
ATOM 680 C CA . VAL A 1 84 ? 8.140 0.333 16.001 1.00 59.50 84 VAL A CA 1
ATOM 681 C C . VAL A 1 84 ? 9.226 -0.733 15.966 1.00 59.50 84 VAL A C 1
ATOM 683 O O . VAL A 1 84 ? 10.392 -0.350 15.819 1.00 59.50 84 VAL A O 1
ATOM 686 N N . PRO A 1 85 ? 8.882 -2.012 16.217 1.00 63.03 85 PRO A N 1
ATOM 687 C CA . PRO A 1 85 ? 9.875 -3.064 16.237 1.00 63.03 85 PRO A CA 1
ATOM 688 C C . PRO A 1 85 ? 10.630 -2.951 14.922 1.00 63.03 85 PRO A C 1
ATOM 690 O O . PRO A 1 85 ? 9.996 -2.716 13.882 1.00 63.03 85 PRO A O 1
ATOM 693 N N . ALA A 1 86 ? 11.958 -3.042 14.958 1.00 73.88 86 ALA A N 1
ATOM 694 C CA . ALA A 1 86 ? 12.730 -3.113 13.724 1.00 73.88 86 ALA A CA 1
ATOM 695 C C . ALA A 1 86 ? 12.075 -4.176 12.813 1.00 73.88 86 ALA A C 1
ATOM 697 O O . ALA A 1 86 ? 11.437 -5.101 13.321 1.00 73.88 86 ALA A O 1
ATOM 698 N N . LEU A 1 87 ? 12.116 -4.032 11.484 1.00 70.31 87 LEU A N 1
ATOM 699 C CA . LEU A 1 87 ? 11.382 -4.940 10.582 1.00 70.31 87 LEU A CA 1
ATOM 700 C C . LEU A 1 87 ? 11.702 -6.416 10.906 1.00 70.31 87 LEU A C 1
ATOM 702 O O . LEU A 1 87 ? 10.830 -7.280 10.860 1.00 70.31 87 LEU A O 1
ATOM 706 N N . GLU A 1 88 ? 12.932 -6.652 11.353 1.00 73.31 88 GLU A N 1
ATOM 707 C CA . GLU A 1 88 ? 13.525 -7.900 11.826 1.00 73.31 88 GLU A CA 1
ATOM 708 C C . GLU A 1 88 ? 12.909 -8.462 13.126 1.00 73.31 88 GLU A C 1
ATOM 710 O O . GLU A 1 88 ? 13.115 -9.629 13.452 1.00 73.31 88 GLU A O 1
ATOM 715 N N . GLU A 1 89 ? 12.163 -7.669 13.893 1.00 76.19 89 GLU A N 1
ATOM 716 C CA . GLU A 1 89 ? 11.478 -8.066 15.130 1.00 76.19 8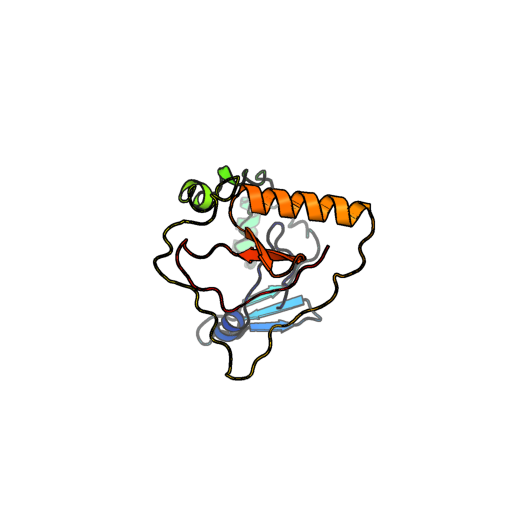9 GLU A CA 1
ATOM 717 C C . GLU A 1 89 ? 10.040 -8.542 14.881 1.00 76.19 89 GLU A C 1
ATOM 719 O O . GLU A 1 89 ? 9.447 -9.208 15.739 1.00 76.19 89 GLU A O 1
ATOM 724 N N . LEU A 1 90 ? 9.473 -8.254 13.704 1.00 81.25 90 LEU A N 1
ATOM 725 C CA . LEU A 1 90 ? 8.166 -8.774 13.321 1.00 81.25 90 LEU A CA 1
ATOM 726 C C . LEU A 1 90 ? 8.249 -10.295 13.156 1.00 81.25 90 LEU A C 1
ATOM 728 O O . LEU A 1 90 ? 9.037 -10.802 12.359 1.00 81.25 90 LEU A O 1
ATOM 732 N N . LEU A 1 91 ? 7.394 -11.034 13.875 1.00 80.88 91 LEU A N 1
ATOM 733 C CA . LEU A 1 91 ? 7.373 -12.505 13.838 1.00 80.88 91 LEU A CA 1
ATOM 734 C C . LEU A 1 91 ? 7.282 -13.052 12.409 1.00 80.88 91 LEU A C 1
ATOM 736 O O . LEU A 1 91 ? 7.992 -13.992 12.082 1.00 80.88 91 LEU A O 1
ATOM 740 N N . VAL A 1 92 ? 6.490 -12.405 11.550 1.00 81.75 92 VAL A N 1
ATOM 741 C CA . VAL A 1 92 ? 6.334 -12.784 10.137 1.00 81.75 92 VAL A CA 1
ATOM 742 C C . VAL A 1 92 ? 7.650 -12.649 9.363 1.00 81.75 92 VAL A C 1
ATOM 744 O O . VAL A 1 92 ? 7.986 -13.513 8.565 1.00 81.75 92 VAL A O 1
ATOM 747 N N . VAL A 1 93 ? 8.433 -11.597 9.611 1.00 81.88 93 VAL A N 1
ATOM 748 C CA . VAL A 1 93 ? 9.723 -11.387 8.930 1.00 81.88 93 VAL A CA 1
ATOM 749 C C . VAL A 1 93 ? 10.762 -12.393 9.429 1.00 81.88 93 VAL A C 1
ATOM 751 O O . VAL A 1 93 ? 11.537 -12.925 8.640 1.00 81.88 93 VAL A O 1
ATOM 754 N N . ARG A 1 94 ? 10.736 -12.720 10.729 1.00 80.88 94 ARG A N 1
ATOM 755 C CA . ARG A 1 94 ? 11.606 -13.750 11.325 1.00 80.88 94 ARG A CA 1
ATOM 756 C C . ARG A 1 94 ? 11.272 -15.165 10.866 1.00 80.88 94 ARG A C 1
ATOM 758 O O . ARG A 1 94 ? 12.166 -16.005 10.827 1.00 80.88 94 ARG A O 1
ATOM 765 N N . GLU A 1 95 ? 10.002 -15.436 10.588 1.00 88.56 95 GLU A N 1
ATOM 766 C CA . GLU A 1 95 ? 9.522 -16.740 10.129 1.00 88.56 95 GLU A CA 1
ATOM 767 C C . GLU A 1 95 ? 9.858 -16.988 8.651 1.00 88.56 95 GLU A C 1
ATOM 769 O O . GLU A 1 95 ? 10.110 -18.130 8.275 1.00 88.56 95 GLU A O 1
ATOM 774 N N . PHE A 1 96 ? 9.952 -15.923 7.842 1.00 84.56 96 PHE A N 1
ATOM 775 C CA . PHE A 1 96 ? 10.226 -15.993 6.399 1.00 84.56 96 PHE A CA 1
ATOM 776 C C . PHE A 1 96 ? 11.429 -15.127 5.970 1.00 84.56 96 PHE A C 1
ATOM 778 O O . PHE A 1 96 ? 11.280 -14.213 5.150 1.00 84.56 96 PHE A O 1
ATOM 785 N N . PRO A 1 97 ? 12.643 -15.380 6.498 1.00 80.69 97 PRO A N 1
ATOM 786 C CA . PRO A 1 97 ? 13.826 -14.575 6.176 1.00 80.69 97 PRO A CA 1
ATOM 787 C C . PRO A 1 97 ? 14.257 -14.704 4.705 1.00 80.69 97 PRO A C 1
ATOM 789 O O . PRO A 1 97 ? 14.922 -13.825 4.165 1.00 80.69 97 PRO A O 1
ATOM 792 N N . ASP A 1 98 ? 13.870 -15.795 4.047 1.00 78.44 98 ASP A N 1
ATOM 793 C CA . ASP A 1 98 ? 14.086 -16.076 2.629 1.00 78.44 98 ASP A CA 1
ATOM 794 C C . ASP A 1 98 ? 13.179 -15.251 1.702 1.00 78.44 98 ASP A C 1
ATOM 796 O O . ASP A 1 98 ? 13.561 -14.960 0.567 1.00 78.44 98 ASP A O 1
ATOM 800 N N . VAL A 1 99 ? 11.998 -14.847 2.182 1.00 82.06 99 VAL A N 1
ATOM 801 C CA . VAL A 1 99 ? 11.037 -14.014 1.436 1.00 82.06 99 VAL A CA 1
ATOM 802 C C . VAL A 1 99 ? 11.357 -12.522 1.567 1.00 82.06 99 VAL A C 1
ATOM 804 O O . VAL A 1 99 ? 11.063 -11.751 0.651 1.00 82.06 99 VAL A O 1
ATOM 807 N N . PHE A 1 100 ? 11.995 -12.114 2.668 1.00 80.75 100 PHE A N 1
ATOM 808 C CA . PHE A 1 100 ? 12.355 -10.721 2.957 1.00 80.75 100 PHE A CA 1
ATOM 809 C C . PHE A 1 100 ? 13.877 -10.497 3.073 1.00 80.75 100 PHE A C 1
ATOM 811 O O . PHE A 1 100 ? 14.344 -9.991 4.097 1.00 80.75 100 PHE A O 1
ATOM 818 N N . PRO A 1 101 ? 14.683 -10.851 2.056 1.00 79.56 101 PRO A N 1
ATOM 819 C CA . PRO A 1 101 ? 16.116 -10.608 2.103 1.00 79.56 101 PRO A CA 1
ATOM 820 C C . PRO A 1 101 ? 16.420 -9.107 1.960 1.00 79.56 101 PRO A C 1
ATOM 822 O O . PRO A 1 101 ? 15.711 -8.380 1.261 1.00 79.56 101 PRO A O 1
ATOM 825 N N . THR A 1 102 ? 17.502 -8.638 2.591 1.00 81.38 102 THR A N 1
ATOM 826 C CA . THR A 1 102 ? 17.951 -7.232 2.507 1.00 81.38 102 THR A CA 1
ATOM 827 C C . THR A 1 102 ? 18.236 -6.800 1.066 1.00 81.38 102 THR A C 1
ATOM 829 O O . THR A 1 102 ? 18.003 -5.651 0.700 1.00 81.38 102 THR A O 1
ATOM 832 N N . GLU A 1 103 ? 18.692 -7.737 0.237 1.00 80.19 103 GLU A N 1
ATOM 833 C CA . GLU A 1 103 ? 18.838 -7.575 -1.204 1.00 80.19 103 GLU A CA 1
ATOM 834 C C . GLU A 1 103 ? 18.183 -8.756 -1.915 1.00 80.19 103 GLU A C 1
ATOM 836 O O . GLU A 1 103 ? 18.301 -9.901 -1.476 1.00 80.19 103 GLU A O 1
ATOM 841 N N . LEU A 1 104 ? 17.493 -8.491 -3.026 1.00 77.75 104 LEU A N 1
ATOM 842 C CA . LEU A 1 104 ? 16.867 -9.555 -3.801 1.00 77.75 104 LEU A CA 1
ATOM 843 C C . LEU A 1 104 ? 17.953 -10.489 -4.358 1.00 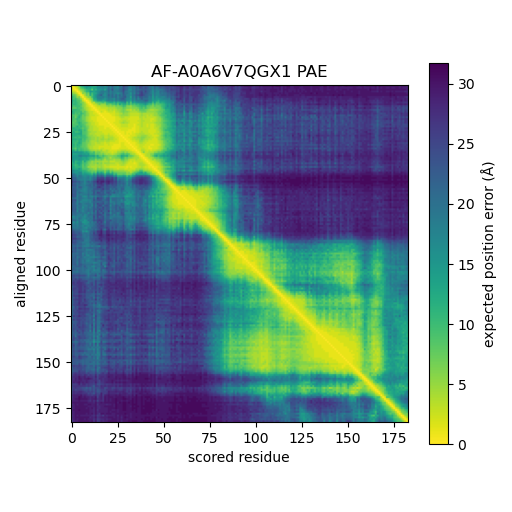77.75 104 LEU A C 1
ATOM 845 O O . LEU A 1 104 ? 18.838 -10.002 -5.072 1.00 77.75 104 LEU A O 1
ATOM 849 N N . PRO A 1 105 ? 17.880 -11.812 -4.105 1.00 70.44 105 PRO A N 1
ATOM 850 C CA . PRO A 1 105 ? 18.675 -12.752 -4.876 1.00 70.44 105 PRO A CA 1
ATOM 851 C C . PRO A 1 105 ? 18.301 -12.539 -6.345 1.00 70.44 105 PRO A C 1
ATOM 853 O O . PRO A 1 105 ? 17.133 -12.282 -6.654 1.00 70.44 105 PRO A O 1
ATOM 856 N N . GLY A 1 106 ? 19.291 -12.569 -7.240 1.00 72.44 106 GLY A N 1
ATOM 857 C CA . GLY A 1 106 ? 19.074 -12.396 -8.678 1.00 72.44 106 GLY A CA 1
ATOM 858 C C . GLY A 1 106 ? 17.979 -13.323 -9.225 1.00 72.44 106 GLY A C 1
ATOM 859 O O . GLY A 1 106 ? 17.424 -14.168 -8.519 1.00 72.44 106 GLY A O 1
ATOM 860 N N . MET A 1 107 ? 17.650 -13.193 -10.510 1.00 71.00 107 MET A N 1
ATOM 861 C CA . MET A 1 107 ? 16.596 -14.020 -11.113 1.00 71.00 107 MET A CA 1
ATOM 862 C C . MET A 1 107 ? 16.816 -15.508 -10.811 1.00 71.00 107 MET A C 1
ATOM 864 O O . MET A 1 107 ? 17.869 -16.041 -11.168 1.00 71.00 107 MET A O 1
ATOM 868 N N . PRO A 1 108 ? 15.838 -16.212 -10.208 1.00 65.94 108 PRO A N 1
ATOM 869 C CA . PRO A 1 108 ? 15.964 -17.646 -10.024 1.00 65.94 108 PRO A CA 1
ATOM 870 C C . PRO A 1 108 ? 16.102 -18.293 -11.405 1.00 65.94 108 PRO A C 1
ATOM 872 O O . PRO A 1 108 ? 15.200 -18.179 -12.240 1.00 65.94 108 PRO A O 1
ATOM 875 N N . LEU A 1 109 ? 17.251 -18.939 -11.642 1.00 60.56 109 LEU A N 1
ATOM 876 C CA . LEU A 1 109 ? 17.601 -19.547 -12.932 1.00 60.56 109 LEU A CA 1
ATOM 877 C C . LEU A 1 109 ? 16.553 -20.575 -13.386 1.00 60.56 109 LEU A C 1
ATOM 879 O O . LEU A 1 109 ? 16.325 -20.742 -14.583 1.00 60.56 109 LEU A O 1
ATOM 883 N N . ASP A 1 110 ? 15.919 -21.251 -12.426 1.00 63.22 110 ASP A N 1
ATOM 884 C CA . ASP A 1 110 ? 15.009 -22.365 -12.663 1.00 63.22 110 ASP A CA 1
ATOM 885 C C . ASP A 1 110 ? 13.575 -21.998 -12.261 1.00 63.22 110 ASP A C 1
ATOM 887 O O . ASP A 1 110 ? 13.051 -22.353 -11.204 1.00 63.22 110 ASP A O 1
ATOM 891 N N . ARG A 1 111 ? 12.916 -21.216 -13.117 1.00 66.19 111 ARG A N 1
ATOM 892 C CA . ARG A 1 111 ? 11.474 -20.974 -12.994 1.00 66.19 111 ARG A CA 1
ATOM 893 C C . ARG A 1 111 ? 10.741 -22.219 -13.476 1.00 66.19 111 ARG A C 1
ATOM 895 O O . ARG A 1 111 ? 10.893 -22.586 -14.636 1.00 66.19 111 ARG A O 1
ATOM 902 N N . LYS A 1 112 ? 9.918 -22.848 -12.629 1.00 63.84 112 LYS A N 1
ATOM 903 C CA . LYS A 1 112 ? 9.061 -23.990 -13.029 1.00 63.84 112 LYS A CA 1
ATOM 904 C C . LYS A 1 112 ? 8.051 -23.638 -14.132 1.00 63.84 112 LYS A C 1
ATOM 906 O O . LYS A 1 112 ? 7.488 -24.538 -14.739 1.00 63.84 112 LYS A O 1
ATOM 911 N N . ILE A 1 113 ? 7.808 -22.346 -14.352 1.00 66.56 113 ILE A N 1
ATOM 912 C CA . ILE A 1 113 ? 6.859 -21.818 -15.328 1.00 66.56 113 ILE A CA 1
ATOM 913 C C . ILE A 1 113 ? 7.618 -20.852 -16.239 1.00 66.56 113 ILE A C 1
ATOM 915 O O . ILE A 1 113 ? 8.256 -19.908 -15.761 1.00 66.56 113 ILE A O 1
ATOM 919 N N . GLU A 1 114 ? 7.556 -21.100 -17.543 1.00 68.62 114 GLU A N 1
ATOM 920 C CA . GLU A 1 114 ? 8.016 -20.163 -18.564 1.00 68.62 114 GLU A CA 1
ATOM 921 C C . GLU A 1 114 ? 6.936 -19.104 -18.791 1.00 68.62 114 GLU A C 1
ATOM 923 O O . GLU A 1 114 ? 5.758 -19.413 -18.963 1.00 68.62 114 GLU A O 1
ATOM 928 N N . PHE A 1 115 ? 7.337 -17.834 -18.755 1.00 67.81 115 PHE A N 1
ATOM 929 C CA . PHE A 1 115 ? 6.443 -16.725 -19.061 1.00 67.81 115 PHE A CA 1
ATOM 930 C C . PHE A 1 115 ? 6.502 -16.470 -20.564 1.00 67.81 115 PHE A C 1
ATOM 932 O O . PHE A 1 115 ? 7.426 -15.812 -21.042 1.00 67.81 115 PHE A O 1
ATOM 939 N N . VAL A 1 116 ? 5.530 -17.005 -21.299 1.00 78.19 116 VAL A N 1
ATOM 940 C CA . VAL A 1 116 ? 5.362 -16.727 -22.728 1.00 78.19 116 VAL A CA 1
ATOM 941 C C . VAL A 1 116 ? 4.445 -15.518 -22.887 1.00 78.19 116 VAL A C 1
ATOM 943 O O . VAL A 1 116 ? 3.389 -15.439 -22.261 1.00 78.19 116 VAL A O 1
ATOM 946 N N . ILE A 1 117 ? 4.873 -14.550 -23.698 1.00 79.25 117 ILE A N 1
ATOM 947 C CA . ILE A 1 117 ? 4.039 -13.415 -24.095 1.00 79.25 117 ILE A CA 1
ATOM 948 C C . ILE A 1 117 ? 3.467 -13.738 -25.472 1.00 79.25 117 ILE A C 1
ATOM 950 O O . ILE A 1 117 ? 4.147 -13.563 -26.483 1.00 79.25 117 ILE A O 1
ATOM 954 N N . ASP A 1 118 ? 2.222 -14.204 -25.506 1.00 84.69 118 ASP A N 1
ATOM 955 C CA . ASP A 1 118 ? 1.529 -14.465 -26.764 1.00 84.69 118 ASP A CA 1
ATOM 956 C C . ASP A 1 118 ? 1.163 -13.141 -27.442 1.00 84.69 118 ASP A C 1
ATOM 958 O O . ASP A 1 118 ? 0.420 -12.315 -26.904 1.00 84.69 118 ASP A O 1
ATOM 962 N N . LEU A 1 119 ? 1.698 -12.928 -28.644 1.00 83.19 119 LEU A N 1
ATOM 963 C CA . LEU A 1 119 ? 1.351 -11.780 -29.471 1.00 83.19 119 LEU A CA 1
ATOM 964 C C . LEU A 1 119 ? 0.203 -12.147 -30.408 1.00 83.19 119 LEU A C 1
ATOM 966 O O . LEU A 1 119 ? 0.198 -13.208 -31.032 1.00 83.19 119 LEU A O 1
ATOM 970 N N . ILE A 1 120 ? -0.750 -11.229 -30.568 1.00 88.75 120 ILE A N 1
ATOM 971 C CA . ILE A 1 120 ? -1.778 -11.361 -31.603 1.00 88.75 120 ILE A CA 1
ATOM 972 C C . ILE A 1 120 ? -1.065 -11.343 -32.969 1.00 88.75 120 ILE A C 1
ATOM 974 O O . ILE A 1 120 ? -0.266 -10.425 -33.206 1.00 88.75 120 ILE A O 1
ATOM 978 N N . PRO A 1 121 ? -1.328 -12.305 -33.877 1.00 86.19 121 PRO A N 1
ATOM 979 C CA . PRO A 1 121 ? -0.720 -12.325 -35.204 1.00 86.19 121 PRO A CA 1
ATOM 980 C C . PRO A 1 121 ? -0.879 -10.977 -35.919 1.00 86.19 121 PRO A C 1
ATOM 982 O O . PRO A 1 121 ? -1.977 -10.429 -35.989 1.00 86.19 121 PRO A O 1
ATOM 985 N N . GLY A 1 122 ? 0.227 -10.430 -36.431 1.00 85.88 122 GLY A N 1
ATOM 986 C CA . GLY A 1 122 ? 0.263 -9.097 -37.047 1.00 85.88 122 GLY A CA 1
ATOM 987 C C . GLY A 1 122 ? 0.630 -7.947 -36.098 1.00 85.88 122 GLY A C 1
ATOM 988 O O . GLY A 1 122 ? 0.751 -6.810 -36.553 1.00 85.88 122 GLY A O 1
ATOM 989 N N . THR A 1 123 ? 0.865 -8.213 -34.809 1.00 83.81 123 THR A N 1
ATOM 990 C CA . THR A 1 123 ? 1.396 -7.208 -33.872 1.00 83.81 123 THR A CA 1
ATOM 991 C C . THR A 1 123 ? 2.859 -6.907 -34.194 1.00 83.81 123 THR A C 1
ATOM 993 O O . THR A 1 123 ? 3.724 -7.772 -34.077 1.00 83.81 123 THR A O 1
ATOM 996 N N . ALA A 1 124 ? 3.148 -5.667 -34.589 1.00 82.88 124 ALA A N 1
ATOM 997 C CA . ALA A 1 124 ? 4.516 -5.202 -34.785 1.00 82.88 124 ALA A CA 1
ATOM 998 C C . ALA A 1 124 ? 5.164 -4.806 -33.440 1.00 82.88 124 ALA A C 1
ATOM 1000 O O . ALA A 1 124 ? 4.480 -4.247 -32.577 1.00 82.88 124 ALA A O 1
ATOM 1001 N N . PRO A 1 125 ? 6.481 -5.025 -33.256 1.00 78.44 125 PRO A N 1
ATOM 1002 C CA . PRO A 1 125 ? 7.201 -4.544 -32.081 1.00 78.44 125 PRO A CA 1
ATOM 1003 C C . PRO A 1 125 ? 7.091 -3.024 -31.924 1.00 78.44 125 PRO A C 1
ATOM 1005 O O . PRO A 1 125 ? 7.244 -2.269 -32.887 1.00 78.44 125 PRO A O 1
ATOM 1008 N N . ILE A 1 126 ? 6.871 -2.562 -30.693 1.00 75.88 126 ILE A N 1
ATOM 1009 C CA . ILE A 1 126 ? 6.791 -1.132 -30.394 1.00 75.88 126 ILE A CA 1
ATOM 1010 C C . ILE A 1 126 ? 8.207 -0.588 -30.204 1.00 7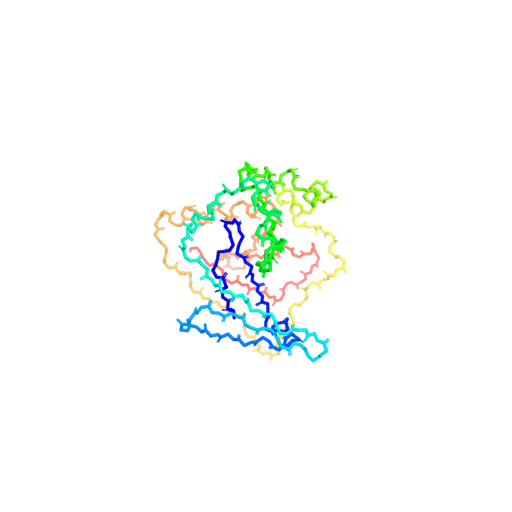5.88 126 ILE A C 1
ATOM 1012 O O . ILE A 1 126 ? 8.907 -0.959 -29.263 1.00 75.88 126 ILE A O 1
ATOM 1016 N N . SER A 1 127 ? 8.599 0.350 -31.065 1.00 78.75 127 SER A N 1
ATOM 1017 C CA . SER A 1 127 ? 9.824 1.132 -30.900 1.00 78.75 127 SER A CA 1
ATOM 1018 C C . SER A 1 127 ? 9.470 2.599 -30.683 1.00 78.75 127 SER A C 1
ATOM 1020 O O . SER A 1 127 ? 8.836 3.220 -31.536 1.00 78.75 127 SER A O 1
ATOM 1022 N N . LYS A 1 128 ? 9.847 3.151 -29.528 1.00 79.94 128 LYS A N 1
ATOM 1023 C CA . LYS A 1 128 ? 9.657 4.567 -29.189 1.00 79.94 128 LYS A CA 1
ATOM 1024 C C . LYS A 1 128 ? 11.002 5.186 -28.837 1.00 79.94 128 LYS A C 1
ATOM 1026 O O . LYS A 1 128 ? 11.851 4.530 -28.237 1.00 79.94 128 LYS A O 1
ATOM 1031 N N . ALA A 1 129 ? 11.175 6.453 -29.207 1.00 78.88 129 ALA A N 1
ATOM 1032 C CA . ALA A 1 129 ? 12.342 7.214 -28.791 1.00 78.88 129 ALA A CA 1
ATOM 1033 C C . ALA A 1 129 ? 12.362 7.356 -27.255 1.00 78.88 129 ALA A C 1
ATOM 1035 O O . ALA A 1 129 ? 11.290 7.453 -26.644 1.00 78.88 129 ALA A O 1
ATOM 1036 N N . PRO A 1 130 ? 13.548 7.391 -26.628 1.00 78.75 130 PRO A N 1
ATOM 1037 C CA . PRO A 1 130 ? 13.668 7.595 -25.192 1.00 78.75 130 PRO A CA 1
ATOM 1038 C C . PRO A 1 130 ? 13.108 8.952 -24.801 1.00 78.75 130 PRO A C 1
ATOM 1040 O O . PRO A 1 130 ? 13.200 9.930 -25.550 1.00 78.75 130 PRO A O 1
ATOM 1043 N N . TYR A 1 131 ? 12.555 9.021 -23.598 1.00 84.50 131 TYR A N 1
ATOM 1044 C CA . TYR A 1 131 ? 12.161 10.297 -23.034 1.00 84.50 131 TYR A CA 1
ATOM 1045 C C . TYR A 1 131 ? 13.403 11.154 -22.744 1.00 84.50 131 TYR A C 1
ATOM 1047 O O . TYR A 1 131 ? 14.452 10.636 -22.359 1.00 84.50 131 TYR A O 1
ATOM 1055 N N . ARG A 1 132 ? 13.293 12.474 -22.924 1.00 87.25 132 ARG A N 1
ATOM 1056 C CA . ARG A 1 132 ? 14.381 13.400 -22.588 1.00 87.25 132 ARG A CA 1
ATOM 1057 C C . ARG A 1 132 ? 14.470 13.542 -21.069 1.00 87.25 132 ARG A C 1
ATOM 1059 O O . ARG A 1 132 ? 13.520 14.011 -20.454 1.00 87.25 132 ARG A O 1
ATOM 1066 N N . MET A 1 133 ? 15.609 13.170 -20.495 1.00 90.44 133 MET A N 1
ATOM 1067 C CA . MET A 1 133 ? 15.897 13.288 -19.061 1.00 90.44 133 MET A CA 1
ATOM 1068 C C . MET A 1 133 ? 16.987 14.335 -18.818 1.00 90.44 133 MET A C 1
ATOM 1070 O O . MET A 1 133 ? 17.854 14.550 -19.673 1.00 90.44 133 MET A O 1
ATOM 1074 N N . ALA A 1 134 ? 16.968 14.985 -17.655 1.00 94.31 134 ALA A N 1
ATOM 1075 C CA . ALA A 1 134 ? 18.055 15.868 -17.243 1.00 94.31 134 ALA A CA 1
ATOM 1076 C C . ALA A 1 134 ? 19.350 15.061 -16.983 1.00 94.31 134 ALA A C 1
ATOM 1078 O O . ALA A 1 134 ? 19.283 13.872 -16.664 1.00 94.31 134 ALA A O 1
ATOM 1079 N N . PRO A 1 135 ? 20.552 15.672 -17.044 1.00 92.38 135 PRO A N 1
ATOM 1080 C CA . PRO A 1 135 ? 21.810 14.945 -16.834 1.00 92.38 135 PRO A CA 1
ATOM 1081 C C . PRO A 1 135 ? 21.905 14.196 -15.494 1.00 92.38 135 PRO A C 1
ATOM 1083 O O . PRO A 1 135 ? 22.499 13.121 -15.433 1.00 92.38 135 PRO A O 1
ATOM 1086 N N . ALA A 1 136 ? 21.309 14.740 -14.426 1.00 92.38 136 ALA A N 1
ATOM 1087 C CA . ALA A 1 136 ? 21.277 14.098 -13.112 1.00 92.38 136 ALA A CA 1
ATOM 1088 C C . ALA A 1 136 ? 20.382 12.846 -13.098 1.00 92.38 136 ALA A C 1
ATOM 1090 O O . ALA A 1 136 ? 20.797 11.801 -12.605 1.00 92.38 136 ALA A O 1
ATOM 1091 N N . GLU A 1 137 ? 19.198 12.930 -13.708 1.00 89.31 137 GLU A N 1
ATOM 1092 C CA . GLU A 1 137 ? 18.269 11.803 -13.851 1.00 89.31 137 GLU A CA 1
ATOM 1093 C C . GLU A 1 137 ? 18.877 10.697 -14.718 1.00 89.31 137 GLU A C 1
ATOM 1095 O O . GLU A 1 137 ? 18.799 9.522 -14.374 1.00 89.31 137 GLU A O 1
ATOM 1100 N N . LEU A 1 138 ? 19.560 11.066 -15.807 1.00 88.88 138 LEU A N 1
ATOM 1101 C CA . LEU A 1 138 ? 20.227 10.103 -16.683 1.00 88.88 138 LEU A CA 1
ATOM 1102 C C . LEU A 1 138 ? 21.369 9.364 -15.970 1.00 88.88 138 LEU A C 1
ATOM 1104 O O . LEU A 1 138 ? 21.601 8.183 -16.233 1.00 88.88 138 LEU A O 1
ATOM 1108 N N . LYS A 1 139 ? 22.095 10.044 -15.073 1.00 91.62 139 LYS A N 1
ATOM 1109 C CA . LYS A 1 139 ? 23.146 9.423 -14.255 1.00 91.62 139 LYS A CA 1
ATOM 1110 C C . LYS A 1 139 ? 22.558 8.374 -13.311 1.00 91.62 139 LYS A C 1
ATOM 1112 O O . LYS A 1 139 ? 23.088 7.268 -13.249 1.00 91.62 139 LYS A O 1
ATOM 1117 N N . GLU A 1 140 ? 21.468 8.715 -12.632 1.00 92.75 140 GLU A N 1
ATOM 1118 C CA . GLU A 1 140 ? 20.757 7.804 -11.731 1.00 92.75 140 GLU A CA 1
ATOM 1119 C C . GLU A 1 140 ? 20.176 6.607 -12.493 1.00 92.75 140 GLU A C 1
ATOM 1121 O O . GLU A 1 140 ? 20.404 5.454 -12.137 1.00 92.75 140 GLU A O 1
ATOM 1126 N N . PHE A 1 141 ? 19.526 6.867 -13.628 1.00 90.00 141 PHE A N 1
ATOM 1127 C CA . PHE A 1 141 ? 18.970 5.823 -14.483 1.00 90.00 141 PHE A CA 1
ATOM 1128 C C . PHE A 1 141 ? 20.038 4.832 -14.971 1.00 90.00 141 PHE A C 1
ATOM 1130 O O . PHE A 1 141 ? 19.824 3.620 -14.971 1.00 90.00 141 PHE A O 1
ATOM 1137 N N . ARG A 1 142 ? 21.225 5.324 -15.346 1.00 88.75 142 ARG A N 1
ATOM 1138 C CA . ARG A 1 142 ? 22.358 4.465 -15.727 1.00 88.75 142 ARG A CA 1
ATOM 1139 C C . ARG A 1 142 ? 22.876 3.625 -14.561 1.00 88.75 142 ARG A C 1
ATOM 1141 O O . ARG A 1 142 ? 23.244 2.478 -14.795 1.00 88.75 142 ARG A O 1
ATOM 1148 N N . ALA A 1 143 ? 22.905 4.172 -13.345 1.00 92.44 143 ALA A N 1
ATOM 1149 C CA . ALA A 1 143 ? 23.308 3.423 -12.157 1.00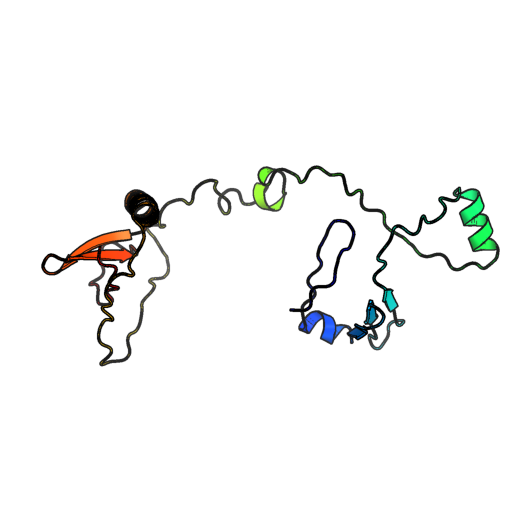 92.44 143 ALA A CA 1
ATOM 1150 C C . ALA A 1 143 ? 22.339 2.262 -11.882 1.00 92.44 143 ALA A C 1
ATOM 1152 O O . ALA A 1 143 ? 22.779 1.131 -11.698 1.00 92.44 143 ALA A O 1
ATOM 1153 N N . GLN A 1 144 ? 21.031 2.515 -11.978 1.00 90.31 144 GLN A N 1
ATOM 1154 C CA . GLN A 1 144 ? 19.999 1.484 -11.822 1.00 90.31 144 GLN A CA 1
ATOM 1155 C C . GLN A 1 144 ? 20.072 0.412 -12.917 1.00 90.31 144 GLN A C 1
ATOM 1157 O O . GLN A 1 144 ? 19.976 -0.778 -12.630 1.00 90.31 144 GLN A O 1
ATOM 1162 N N . LEU A 1 145 ? 20.289 0.806 -14.178 1.00 89.50 145 LEU A N 1
ATOM 1163 C CA . LEU A 1 145 ? 20.483 -0.157 -15.267 1.00 89.50 145 LEU A CA 1
ATOM 1164 C C . LEU A 1 145 ? 21.712 -1.042 -15.049 1.00 89.50 145 LEU A C 1
ATOM 1166 O O . LEU A 1 145 ? 21.670 -2.223 -15.388 1.00 89.50 145 LEU A O 1
ATOM 1170 N N . GLN A 1 146 ? 22.802 -0.480 -14.523 1.00 89.25 146 GLN A N 1
ATOM 1171 C CA . GLN A 1 146 ? 24.011 -1.247 -14.242 1.00 89.25 146 GLN A CA 1
ATOM 1172 C C . GLN A 1 146 ? 23.779 -2.248 -13.106 1.00 89.25 146 GLN A C 1
ATOM 1174 O O . GLN A 1 146 ? 24.092 -3.418 -13.284 1.00 89.25 146 GLN A O 1
ATOM 1179 N N . ASP A 1 147 ? 23.121 -1.834 -12.022 1.00 89.44 147 ASP A N 1
ATOM 1180 C CA . ASP A 1 147 ? 22.737 -2.729 -10.922 1.00 89.44 147 ASP A CA 1
ATOM 1181 C C . ASP A 1 147 ? 21.874 -3.912 -11.409 1.00 89.44 147 ASP A C 1
ATOM 1183 O O . ASP A 1 147 ? 22.120 -5.066 -11.060 1.00 89.44 147 ASP A O 1
ATOM 1187 N N . LEU A 1 148 ? 20.909 -3.656 -12.300 1.00 87.81 148 LEU A N 1
ATOM 1188 C CA . LEU A 1 148 ? 20.074 -4.710 -12.889 1.00 87.81 148 LEU A CA 1
ATOM 1189 C C . LEU A 1 148 ? 20.850 -5.662 -13.816 1.00 87.81 148 LEU A C 1
ATOM 1191 O O . LEU A 1 148 ? 20.487 -6.837 -13.917 1.00 87.81 148 LEU A O 1
ATOM 1195 N N . LEU A 1 149 ? 21.880 -5.170 -14.514 1.00 86.06 149 LEU A N 1
ATOM 1196 C CA . LEU A 1 149 ? 22.771 -6.001 -15.333 1.00 86.06 149 LEU A CA 1
ATOM 1197 C C . LEU A 1 149 ? 23.661 -6.879 -14.452 1.00 86.06 149 LEU A C 1
ATOM 1199 O O . LEU A 1 149 ? 23.807 -8.066 -14.739 1.00 86.06 149 LEU A O 1
ATOM 1203 N N . ASP A 1 150 ? 24.220 -6.303 -13.388 1.00 87.81 150 ASP A N 1
ATOM 1204 C CA . ASP A 1 150 ? 25.127 -6.986 -12.463 1.00 87.81 150 ASP A CA 1
ATOM 1205 C C . ASP A 1 150 ? 24.397 -8.095 -11.686 1.00 87.81 150 ASP A C 1
ATOM 1207 O O . ASP A 1 150 ? 24.961 -9.157 -11.431 1.00 87.81 150 ASP A O 1
ATOM 1211 N N . LYS A 1 151 ? 23.106 -7.890 -11.395 1.00 83.44 151 LYS A N 1
ATOM 1212 C CA . LYS A 1 151 ? 22.205 -8.886 -10.785 1.00 83.44 151 LYS A CA 1
ATOM 1213 C C . LYS A 1 151 ? 21.581 -9.871 -11.787 1.00 83.44 151 LYS A C 1
ATOM 1215 O O . LYS A 1 151 ? 20.710 -10.657 -11.415 1.00 83.44 151 LYS A O 1
ATOM 1220 N N . GLU A 1 152 ? 21.979 -9.808 -13.060 1.00 82.69 152 GLU A N 1
ATOM 1221 C CA . GLU A 1 152 ? 21.492 -10.654 -14.162 1.00 82.69 152 GLU A CA 1
ATOM 1222 C C . GLU A 1 152 ? 19.963 -10.615 -14.392 1.00 82.69 152 GLU A C 1
ATOM 1224 O O . GLU A 1 152 ? 19.399 -11.485 -15.063 1.00 82.69 152 GLU A O 1
ATOM 1229 N N . PHE A 1 153 ? 19.266 -9.585 -13.892 1.00 81.50 153 PHE A N 1
ATOM 1230 C CA . PHE A 1 153 ? 17.834 -9.385 -14.156 1.00 81.50 153 PHE A CA 1
ATOM 1231 C C . PHE A 1 153 ? 17.577 -9.060 -15.629 1.00 81.50 153 PHE A C 1
ATOM 1233 O O . PHE A 1 153 ? 16.564 -9.477 -16.206 1.00 81.50 153 PHE A O 1
ATOM 1240 N N . ILE A 1 154 ? 18.508 -8.327 -16.243 1.00 82.88 154 ILE A N 1
ATOM 1241 C CA . ILE A 1 154 ? 18.463 -7.935 -17.649 1.00 82.88 154 ILE A CA 1
ATOM 1242 C C . ILE A 1 154 ? 19.763 -8.295 -18.369 1.00 82.88 154 ILE A C 1
ATOM 1244 O O . ILE A 1 154 ? 20.830 -8.370 -17.767 1.00 82.88 154 ILE A O 1
ATOM 1248 N N . ARG A 1 155 ? 19.691 -8.477 -19.689 1.00 80.44 155 ARG A N 1
ATOM 1249 C CA . ARG A 1 155 ? 20.858 -8.683 -20.558 1.00 80.44 155 ARG A CA 1
ATOM 1250 C C . ARG A 1 155 ? 20.837 -7.700 -21.724 1.00 80.44 155 ARG A C 1
ATOM 1252 O O . ARG A 1 155 ? 19.785 -7.425 -22.302 1.00 80.44 155 ARG A O 1
ATOM 1259 N N . ARG A 1 156 ? 22.023 -7.207 -22.099 1.00 75.56 156 ARG A N 1
ATOM 1260 C CA . ARG A 1 156 ? 22.223 -6.452 -23.343 1.00 75.56 156 ARG A CA 1
ATOM 1261 C C . ARG A 1 156 ? 22.201 -7.399 -24.536 1.00 75.56 156 ARG A C 1
ATOM 1263 O O . ARG A 1 156 ? 22.965 -8.361 -24.583 1.00 75.56 156 ARG A O 1
ATOM 1270 N N . VAL A 1 157 ? 21.372 -7.087 -25.519 1.00 69.50 157 VAL A N 1
ATOM 1271 C CA . VAL A 1 157 ? 21.351 -7.760 -26.816 1.00 69.50 157 VAL A CA 1
ATOM 1272 C C . VAL A 1 157 ? 21.462 -6.681 -27.885 1.00 69.50 157 VAL A C 1
ATOM 1274 O O . VAL A 1 157 ? 20.697 -5.719 -27.900 1.00 69.50 157 VAL A O 1
ATOM 1277 N N . CYS A 1 158 ? 22.437 -6.819 -28.777 1.00 55.81 158 CYS A N 1
ATOM 1278 C CA . CYS A 1 158 ? 22.620 -5.896 -29.890 1.00 55.81 158 CYS A CA 1
ATOM 1279 C C . CYS A 1 158 ? 21.954 -6.475 -31.140 1.00 55.81 158 CYS A C 1
ATOM 1281 O O . CYS A 1 158 ? 22.408 -7.484 -31.676 1.00 55.81 158 CYS A O 1
ATOM 1283 N N . HIS A 1 159 ? 20.918 -5.809 -31.646 1.00 48.88 159 HIS A N 1
ATOM 1284 C CA . HIS A 1 159 ? 20.401 -6.040 -32.994 1.00 48.88 159 HIS A CA 1
ATOM 1285 C C . HIS A 1 159 ? 20.702 -4.791 -33.829 1.00 48.88 159 HIS A C 1
ATOM 1287 O O . HIS A 1 159 ? 20.195 -3.713 -33.529 1.00 48.88 159 HIS A O 1
ATOM 1293 N N . ARG A 1 160 ? 21.523 -4.939 -34.880 1.00 50.28 160 ARG A N 1
ATOM 1294 C CA . ARG A 1 160 ? 21.861 -3.875 -35.851 1.00 50.28 160 ARG A CA 1
ATOM 1295 C C . ARG A 1 160 ? 22.448 -2.580 -35.249 1.00 50.28 160 ARG A C 1
ATOM 1297 O O . ARG A 1 160 ? 22.196 -1.501 -35.765 1.00 50.28 160 ARG A O 1
ATOM 1304 N N . GLY A 1 161 ? 23.257 -2.683 -34.193 1.00 53.91 161 GLY A N 1
ATOM 1305 C CA . GLY A 1 161 ? 24.029 -1.549 -33.655 1.00 53.91 161 GLY A CA 1
ATOM 1306 C C . GLY A 1 161 ? 23.317 -0.680 -32.610 1.00 53.91 161 GLY A C 1
ATOM 1307 O O . GLY A 1 161 ? 23.944 0.225 -32.072 1.00 53.91 161 GLY A O 1
ATOM 1308 N N . GLU A 1 162 ? 22.061 -0.976 -32.264 1.00 54.28 162 GLU A N 1
ATOM 1309 C CA . GLU A 1 162 ? 21.342 -0.312 -31.167 1.00 54.28 162 GLU A CA 1
ATOM 1310 C C . GLU A 1 162 ? 21.352 -1.193 -29.903 1.00 54.28 162 GLU A C 1
ATOM 1312 O O . GLU A 1 162 ? 20.993 -2.377 -29.990 1.00 54.28 162 GLU A O 1
ATOM 1317 N N . PRO A 1 163 ? 21.746 -0.665 -28.725 1.00 57.50 163 PRO A N 1
ATOM 1318 C CA . PRO A 1 163 ? 21.686 -1.420 -27.479 1.00 57.50 163 PRO A CA 1
ATOM 1319 C C . PRO A 1 163 ? 20.224 -1.647 -27.075 1.00 57.50 163 PRO A C 1
ATOM 1321 O O . PRO A 1 163 ? 19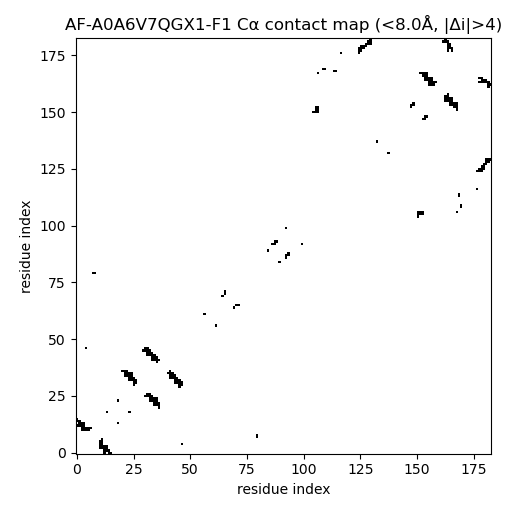.468 -0.696 -26.885 1.00 57.50 163 PRO A O 1
ATOM 1324 N N . ARG A 1 164 ? 19.823 -2.915 -26.932 1.00 64.62 164 ARG A N 1
ATOM 1325 C CA . ARG A 1 164 ? 18.503 -3.314 -26.423 1.00 64.62 164 ARG A CA 1
ATOM 1326 C C . ARG A 1 164 ? 18.665 -4.119 -25.135 1.00 64.62 164 ARG A C 1
ATOM 1328 O O . ARG A 1 164 ? 19.601 -4.909 -25.011 1.00 64.62 164 ARG A O 1
ATOM 1335 N N . TYR A 1 165 ? 17.755 -3.921 -24.186 1.00 67.25 165 TYR A N 1
ATOM 1336 C CA . TYR A 1 165 ? 17.740 -4.626 -22.903 1.00 67.25 165 TYR A CA 1
ATOM 1337 C C . TYR A 1 165 ? 16.557 -5.591 -22.866 1.00 67.25 165 TYR A C 1
ATOM 1339 O O . TYR A 1 165 ? 15.437 -5.210 -23.200 1.00 67.25 165 TYR A O 1
ATOM 1347 N N . TYR A 1 166 ? 16.807 -6.831 -22.458 1.00 67.44 166 TYR A N 1
ATOM 1348 C CA . TYR A 1 166 ? 15.786 -7.871 -22.333 1.00 67.44 166 TYR A CA 1
ATOM 1349 C C . TYR A 1 166 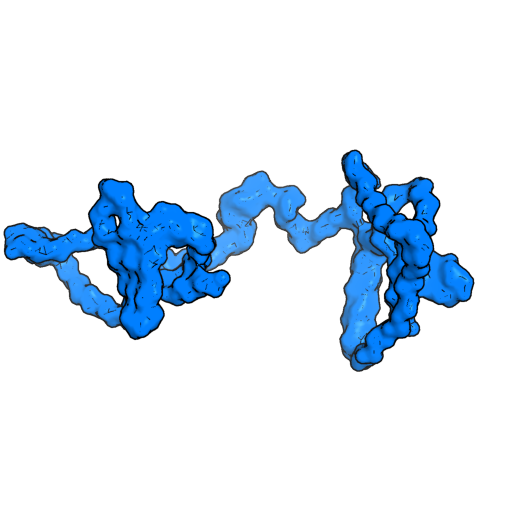? 15.782 -8.404 -20.906 1.00 67.44 166 TYR A C 1
ATOM 1351 O O . TYR A 1 166 ? 16.851 -8.550 -20.312 1.00 67.44 166 TYR A O 1
ATOM 1359 N N . LEU A 1 167 ? 14.598 -8.717 -20.374 1.00 65.44 167 LEU A N 1
ATOM 1360 C CA . LEU A 1 167 ? 14.475 -9.473 -19.128 1.00 65.44 167 LEU A CA 1
ATOM 1361 C C . LEU A 1 167 ? 15.008 -10.893 -19.351 1.00 65.44 167 LEU A C 1
ATOM 1363 O O . LEU A 1 167 ? 14.684 -11.532 -20.354 1.00 65.44 167 LEU A O 1
ATOM 1367 N N . CYS A 1 168 ? 15.831 -11.381 -18.426 1.00 60.09 168 CYS A N 1
ATOM 1368 C CA . CYS A 1 168 ? 16.427 -12.709 -18.525 1.00 60.09 168 CYS A CA 1
ATOM 1369 C C . CYS A 1 168 ? 15.372 -13.804 -18.245 1.00 60.09 168 CYS A C 1
ATOM 1371 O O . CYS A 1 168 ? 15.064 -14.106 -17.094 1.00 60.09 168 CYS A O 1
ATOM 1373 N N . GLY A 1 169 ? 14.786 -14.383 -19.299 1.00 53.94 169 GLY A N 1
ATOM 1374 C CA . GLY A 1 169 ? 14.231 -15.747 -19.291 1.00 53.94 169 GLY A CA 1
ATOM 1375 C C . GLY A 1 169 ? 15.340 -16.754 -19.625 1.00 53.94 169 GLY A C 1
ATOM 1376 O O . GLY A 1 169 ? 16.395 -16.335 -20.094 1.00 53.94 169 GLY A O 1
ATOM 1377 N N . ARG A 1 170 ? 15.160 -18.055 -19.347 1.00 48.88 170 ARG A N 1
ATOM 1378 C CA . ARG A 1 170 ? 16.209 -19.098 -19.446 1.00 48.88 170 ARG A CA 1
ATOM 1379 C C . ARG A 1 170 ? 17.095 -19.001 -20.704 1.00 48.88 170 ARG A C 1
ATOM 1381 O O . ARG A 1 170 ? 16.697 -18.533 -21.764 1.00 48.88 170 ARG A O 1
ATOM 1388 N N 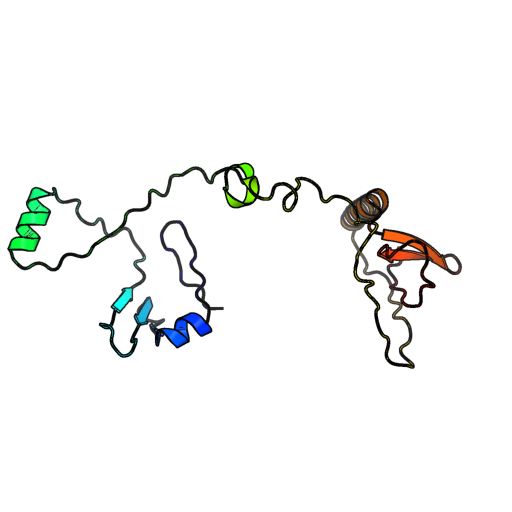. ARG A 1 171 ? 18.305 -19.563 -20.589 1.00 44.03 171 ARG A N 1
ATOM 1389 C CA . ARG A 1 171 ? 19.427 -19.534 -21.554 1.00 44.03 171 ARG A CA 1
ATOM 1390 C C . ARG A 1 171 ? 19.135 -20.037 -22.987 1.00 44.03 171 ARG A C 1
ATOM 1392 O O . ARG A 1 171 ? 20.062 -19.994 -23.792 1.00 44.03 171 ARG A O 1
ATOM 1399 N N . THR A 1 172 ? 17.937 -20.527 -23.313 1.00 38.34 172 THR A N 1
ATOM 1400 C CA . THR A 1 172 ? 17.671 -21.310 -24.537 1.00 38.34 172 THR A CA 1
ATOM 1401 C C . THR A 1 172 ? 16.592 -20.785 -25.484 1.00 38.34 172 THR A C 1
ATOM 1403 O O . THR A 1 172 ? 16.492 -21.331 -26.582 1.00 38.34 172 THR A O 1
ATOM 1406 N N . ASP A 1 173 ? 15.849 -19.725 -25.167 1.00 38.28 173 ASP A N 1
ATOM 1407 C CA . ASP A 1 173 ? 14.688 -19.388 -26.001 1.00 38.28 173 ASP A CA 1
ATOM 1408 C C . ASP A 1 173 ? 14.974 -18.350 -27.089 1.00 38.28 173 ASP A C 1
ATOM 1410 O O . ASP A 1 173 ? 15.628 -17.324 -26.902 1.00 38.28 173 ASP A O 1
ATOM 1414 N N . ARG A 1 174 ? 14.476 -18.678 -28.282 1.00 40.50 174 ARG A N 1
ATOM 1415 C CA . ARG A 1 174 ? 14.470 -17.866 -29.498 1.00 40.50 174 ARG A CA 1
ATOM 1416 C C . ARG A 1 174 ? 13.529 -16.673 -29.237 1.00 40.50 174 ARG A C 1
ATOM 1418 O O . ARG A 1 174 ? 12.327 -16.855 -29.103 1.00 40.50 174 ARG A O 1
ATOM 1425 N N . PHE A 1 175 ? 14.088 -15.474 -29.068 1.00 42.44 175 PHE A N 1
ATOM 1426 C CA . PHE A 1 175 ? 13.366 -14.284 -28.592 1.00 42.44 175 PHE A CA 1
ATOM 1427 C C . PHE A 1 175 ? 12.513 -13.613 -29.687 1.00 42.44 175 PHE A C 1
ATOM 1429 O O . PHE A 1 175 ? 13.082 -13.018 -30.600 1.00 42.44 175 PHE A O 1
ATOM 1436 N N . ASP A 1 176 ? 11.182 -13.600 -29.528 1.00 37.34 176 ASP A N 1
ATOM 1437 C CA . ASP A 1 176 ? 10.237 -12.907 -30.434 1.00 37.34 176 ASP A CA 1
ATOM 1438 C C . ASP A 1 176 ? 9.550 -11.653 -29.844 1.00 37.34 176 ASP A C 1
ATOM 1440 O O . ASP A 1 176 ? 8.749 -11.008 -30.517 1.00 37.34 176 ASP A O 1
ATOM 1444 N N . SER A 1 177 ? 9.896 -11.199 -28.634 1.00 40.59 177 SER A N 1
ATOM 1445 C CA . SER A 1 177 ? 9.336 -9.951 -28.080 1.00 40.59 177 SER A CA 1
ATOM 1446 C C . SER A 1 177 ? 10.425 -9.009 -27.562 1.00 40.59 177 SER A C 1
ATOM 1448 O O . SER A 1 177 ? 11.033 -9.249 -26.518 1.00 40.59 177 SER A O 1
ATOM 1450 N N . ALA A 1 178 ? 10.678 -7.931 -28.311 1.00 38.25 178 ALA A N 1
ATOM 1451 C CA . ALA A 1 178 ? 11.657 -6.889 -28.006 1.00 38.25 178 ALA A CA 1
ATOM 1452 C C . ALA A 1 178 ? 10.973 -5.618 -27.480 1.00 38.25 178 ALA A C 1
ATOM 1454 O O . ALA A 1 178 ? 10.039 -5.126 -28.110 1.00 38.25 178 ALA A O 1
ATOM 1455 N N . TRP A 1 179 ? 11.485 -5.052 -26.383 1.00 36.59 179 TRP A N 1
ATOM 1456 C CA . TRP A 1 179 ? 11.113 -3.714 -25.913 1.00 36.59 179 TRP A CA 1
ATOM 1457 C C . TRP A 1 179 ? 12.296 -2.753 -26.084 1.00 36.59 179 TRP A C 1
ATOM 1459 O O . TRP A 1 179 ? 13.417 -3.039 -25.662 1.00 36.59 179 TRP A O 1
ATOM 1469 N N . THR A 1 180 ? 12.052 -1.617 -26.740 1.00 36.91 180 THR A N 1
ATOM 1470 C CA . THR A 1 180 ? 13.058 -0.579 -27.005 1.00 36.91 180 THR A CA 1
ATOM 1471 C C . THR A 1 180 ? 13.179 0.370 -25.812 1.00 36.91 180 THR A C 1
ATOM 1473 O O . THR A 1 180 ? 12.236 1.096 -25.508 1.00 36.91 180 THR A O 1
ATOM 1476 N N . ILE A 1 181 ? 14.357 0.440 -25.191 1.00 35.84 181 ILE A N 1
ATOM 1477 C CA . ILE A 1 181 ? 14.784 1.601 -24.398 1.00 35.84 181 ILE A CA 1
ATOM 1478 C C . ILE A 1 181 ? 16.104 2.060 -25.014 1.00 35.84 181 ILE A C 1
ATOM 1480 O O . ILE A 1 181 ? 17.150 1.466 -24.761 1.00 35.84 181 ILE A O 1
ATOM 1484 N N . ALA A 1 182 ? 16.044 3.055 -25.898 1.00 34.34 182 ALA A N 1
ATOM 1485 C CA . ALA A 1 182 ? 17.242 3.666 -26.465 1.00 34.34 182 ALA A CA 1
ATOM 1486 C C . ALA A 1 182 ? 17.922 4.595 -25.432 1.00 34.34 182 ALA A C 1
ATOM 1488 O O . ALA A 1 182 ? 17.326 4.973 -24.421 1.00 34.34 182 ALA A O 1
ATOM 1489 N N . SER A 1 183 ? 19.196 4.906 -25.662 1.00 35.53 183 SER A N 1
ATOM 1490 C CA . SER A 1 183 ? 20.031 5.796 -24.838 1.00 35.53 183 SER A CA 1
ATOM 1491 C C . SER A 1 183 ? 20.287 7.119 -25.541 1.00 35.53 183 SER A C 1
ATOM 1493 O O . SER A 1 183 ? 20.235 7.121 -26.791 1.00 35.53 183 SER A O 1
#

Foldseek 3Di:
DDFLDDPPADTDDDDPVRCVQQVWDADPVQQKIWGDHVPDDIDMDGDDPDPPPPPDDPPVVVVVCVVVPDDDDDDDDDDNPDPPPDPCPPPVCVVCVVVVDPDDQADDQDDVDDDDDDDDPPDDADDDEADDDDPVVVVVVVVVVVVCVVSQQWDWDDDPHFTFIDGDDHPDDDDDHGDDDGD

Sequence (183 aa):
MLMLKRLKDFDVILDMDWLSKYYASIDYRYKVVTFREPRQEEFTYRACKSSCFAATVSAMRARKLVNSGCVAYLATVVEADRVVPALEELLVVREFPDVFPTELPGMPLDRKIEFVIDLIPGTAPISKAPYRMAPAELKEFRAQLQDLLDKEFIRRVCHRGEPRYYLCGRRTDRFDSAWTIAS